Protein 2RJO (pdb70)

Solvent-accessible surface area: 13242 Å² total

Nearest PDB structures (foldseek):
  2rjo-assembly1_A  TM=1.003E+00  e=4.848E-64  Paraburkholderia phytofirmans PsJN
  5dte-assembly4_D  TM=8.925E-01  e=4.312E-20  Actinobacillus succinogenes 130Z
  8wlb-assembly1_A  TM=8.420E-01  e=1.688E-17  Enterobacter cloacae
  6hyh-assembly1_A  TM=8.473E-01  e=4.893E-17  Mycolicibacterium smegmatis MC2 155
  4yle-assembly1_A  TM=8.149E-01  e=1.119E-16  Burkholderia multivorans ATCC 17616

Radius of gyration: 19.71 Å; Cα contacts (8 Å, |Δi|>4): 690; chains: 1; bounding box: 51×43×54 Å

Foldseek 3Di:
DDFQEEEEEDADCVQLLVVLLQLLLVVQCVVVVHHYYYHHCNLPLPRRQVVLLVVLVVRLLSYEYEYARSFQVSVVSSLVSSLVSVHAYEYEQHHDPPDFCLVRPPRDPAYEAAQLLQVLLVQLLLQCVCVLAAEEEEEFADPRTRSRVNSVNNNVVNCVVRVRYHYPYYYYQNLALVSVQVCLVVCVQPPRHQEYEYSAQNLVSVLVNCVVVVCQLVREYEHQLRLVSLVSQLVNRYFWYKHPSSSQSSNLRRLSVCVVVVVDDSNPDDQCLRAFHFDIHIDHNVCSVVSNVCVVVPDNPNVPNCPTGPGGDDDD

Organism: Paraburkholderia phytofirmans (strain DSM 17436 / LMG 22146 / PsJN) (NCBI:txid398527)

Secondary structure (DSSP, 8-state):
--PPEEEEEES-TTSHHHHHHHHHHHHHHHHHT--EEEEE-TT-HHHHHHHHHHHHHHTTT-EEEEE--SSHHHHHHHHHHHHHHT-EEEEES---TT--GGGGTTTEEEEEE--HHHHHHHHHHHHHH----EEEEEEE--TT-HHHHHHHHHHHHHHHT-TTEEEEEEEE-TT-HHHHTT------SGGGEEEEEESS---HHHHHHHHHTT-BTTB-EE----HHHHHHHHTTS--BEEE--HHHHHHHHH--HHHHTT-S-GGGS-GGGTEEEEP-EEE-TTTHHHHHHHTTS----TT-TTTTEEEE----

Sequence (316 aa):
LGQTTLACSFRSLTNPYYTAFNKGAQSFAKSVGLPYVPLTTEGSSEKGIADIRALLQKTGGNLVLNVDPNDSADARVIVEACSKAGAYVTTIWNKPKDLHPWDYNPNYVAHLSYDGVAYGEETATQLFKSGGKGGVVALGGIFSNVPAIERKAGLDAALKKFPGIQLLDFQVADWNSQKAFPIQAWTRFNSKIKGVWAANDDALGAIEALRAEGLAGQIPVTGDGTQPGLVAIKSGELVASVDWDPFWLGGIGLSGLQAKEKKIDLATLPKDRRESFCTATFVTKTNVQDVIARAASPKAEWNNLYARVAGPVVYR

B-factor: mean 25.13, std 6.41, range [7.54, 58.59]

Structure (mmCIF, N/CA/C/O backbone):
data_2RJO
#
_entry.id   2RJO
#
_cell.length_a   51.197
_cell.length_b   51.504
_cell.length_c   138.757
_cell.angle_alpha   90.00
_cell.angle_beta   90.00
_cell.angle_gamma   90.00
#
_symmetry.space_group_name_H-M   'P 21 21 21'
#
loop_
_entity.id
_entity.type
_entity.pdbx_description
1 polymer 'Twin-arginine translocation pathway signal protein'
2 non-polymer beta-D-galactopyranose
3 non-polymer 'SULFATE ION'
4 water water
#
loop_
_atom_site.group_PDB
_atom_site.id
_atom_site.type_symbol
_atom_site.label_atom_id
_atom_site.label_alt_id
_atom_site.label_comp_id
_atom_site.label_asym_id
_atom_site.label_entity_id
_atom_site.label_seq_id
_atom_site.pdbx_PDB_ins_code
_atom_site.Cartn_x
_atom_site.Cartn_y
_atom_site.Cartn_z
_atom_site.occupancy
_atom_site.B_iso_or_equiv
_atom_site.auth_seq_id
_atom_site.auth_comp_id
_atom_site.auth_asym_id
_atom_site.auth_atom_id
_atom_site.pdbx_PDB_model_num
ATOM 1 N N . LEU A 1 3 ? -6.365 -7.178 -4.649 1.00 29.12 38 LEU A N 1
ATOM 2 C CA . LEU A 1 3 ? -5.029 -6.590 -4.792 1.00 31.02 38 LEU A CA 1
ATOM 3 C C . LEU A 1 3 ? -5.094 -5.071 -4.964 1.00 30.23 38 LEU A C 1
ATOM 4 O O . LEU A 1 3 ? -5.448 -4.561 -6.032 1.00 30.49 38 LEU A O 1
ATOM 9 N N . GLY A 1 4 ? -4.809 -4.346 -3.890 1.00 29.68 39 GLY A N 1
ATOM 10 C CA . GLY A 1 4 ? -4.862 -2.893 -3.917 1.00 29.14 39 GLY A CA 1
ATOM 11 C C . GLY A 1 4 ? -3.474 -2.266 -3.977 1.00 27.85 39 GLY A C 1
ATOM 12 O O . GLY A 1 4 ? -2.535 -2.853 -4.530 1.00 28.07 39 GLY A O 1
ATOM 13 N N . GLN A 1 5 ? -3.344 -1.074 -3.404 1.00 25.32 40 GLN A N 1
ATOM 14 C CA . GLN A 1 5 ? -2.067 -0.372 -3.409 1.00 22.97 40 GLN A CA 1
ATOM 15 C C . GLN A 1 5 ? -1.103 -0.983 -2.416 1.00 21.66 40 GLN A C 1
ATOM 16 O O . GLN A 1 5 ? -1.508 -1.582 -1.423 1.00 18.88 40 GLN A O 1
ATOM 22 N N . THR A 1 6 ? 0.183 -0.816 -2.691 1.00 21.40 41 THR A N 1
ATOM 23 C CA . THR A 1 6 ? 1.210 -1.315 -1.802 1.00 20.79 41 THR A CA 1
ATOM 24 C C . THR A 1 6 ? 1.186 -0.413 -0.576 1.00 21.42 41 THR A C 1
ATOM 25 O O . THR A 1 6 ? 0.985 0.791 -0.699 1.00 21.40 41 THR A O 1
ATOM 29 N N . THR A 1 7 ? 1.361 -0.991 0.606 1.00 21.72 42 THR A N 1
ATOM 30 C CA . THR A 1 7 ? 1.372 -0.189 1.821 1.00 20.89 42 THR A CA 1
ATOM 31 C C . THR A 1 7 ? 2.812 0.064 2.242 1.00 20.56 42 THR A C 1
ATOM 32 O O . THR A 1 7 ? 3.664 -0.812 2.131 1.00 21.49 42 THR A O 1
ATOM 36 N N . LEU A 1 8 ? 3.095 1.278 2.687 1.00 19.09 43 LEU A N 1
ATOM 37 C CA . LEU A 1 8 ? 4.431 1.593 3.152 1.00 19.78 43 LEU A CA 1
ATOM 38 C C . LEU A 1 8 ? 4.327 1.711 4.671 1.00 21.22 43 LEU A C 1
ATOM 39 O O . LEU A 1 8 ? 3.432 2.391 5.180 1.00 21.87 43 LEU A O 1
ATOM 44 N N . ALA A 1 9 ? 5.220 1.038 5.395 1.00 21.71 44 ALA A N 1
ATOM 45 C CA . ALA A 1 9 ? 5.197 1.095 6.852 1.00 18.87 44 ALA A CA 1
ATOM 46 C C . ALA A 1 9 ? 6.583 1.352 7.421 1.00 19.21 44 ALA A C 1
ATOM 47 O O . ALA A 1 9 ? 7.592 0.955 6.837 1.00 15.35 44 ALA A O 1
ATOM 49 N N . CYS A 1 10 ? 6.623 2.030 8.564 1.00 20.29 45 CYS A N 1
ATOM 50 C CA . CYS A 1 10 ? 7.882 2.343 9.224 1.00 20.28 45 CYS A CA 1
ATOM 51 C C . CYS A 1 10 ? 7.785 2.001 10.709 1.00 20.86 45 CYS A C 1
ATOM 52 O O . CYS A 1 10 ? 6.919 2.520 11.425 1.00 22.52 45 CYS A O 1
ATOM 55 N N . SER A 1 11 ? 8.665 1.113 11.165 1.00 18.13 46 SER A N 1
ATOM 56 C CA . SER A 1 11 ? 8.678 0.689 12.560 1.00 19.87 46 SER A CA 1
ATOM 57 C C . SER A 1 11 ? 9.884 1.216 13.325 1.00 18.61 46 SER A C 1
ATOM 58 O O . SER A 1 11 ? 11.026 1.086 12.881 1.00 17.76 46 SER A O 1
ATOM 61 N N . PHE A 1 12 ? 9.620 1.799 14.489 1.00 21.64 47 PHE A N 1
ATOM 62 C CA . PHE A 1 12 ? 10.678 2.339 15.332 1.00 21.73 47 PHE A CA 1
ATOM 63 C C . PHE A 1 12 ? 10.282 2.383 16.808 1.00 23.27 47 PHE A C 1
ATOM 64 O O . PHE A 1 12 ? 9.118 2.187 17.165 1.00 24.37 47 PHE A O 1
ATOM 72 N N . ARG A 1 13 ? 11.256 2.650 17.666 1.00 24.49 48 ARG A N 1
ATOM 73 C CA . ARG A 1 13 ? 11.016 2.649 19.102 1.00 25.00 48 ARG A CA 1
ATOM 74 C C . ARG A 1 13 ? 10.059 3.700 19.670 1.00 25.90 48 ARG A C 1
ATOM 75 O O . ARG A 1 13 ? 9.053 3.332 20.273 1.00 25.57 48 ARG A O 1
ATOM 83 N N . SER A 1 14 ? 10.339 4.990 19.487 1.00 27.72 49 SER A N 1
ATOM 84 C CA . SER A 1 14 ? 9.454 6.006 20.062 1.00 30.03 49 SER A CA 1
ATOM 85 C C . SER A 1 14 ? 9.387 7.373 19.406 1.00 30.24 49 SER A C 1
ATOM 86 O O . SER A 1 14 ? 10.354 7.835 18.794 1.00 32.08 49 SER A O 1
ATOM 89 N N . LEU A 1 15 ? 8.234 8.028 19.560 1.00 31.06 50 LEU A N 1
ATOM 90 C CA . LEU A 1 15 ? 8.025 9.373 19.013 1.00 31.43 50 LEU A CA 1
ATOM 91 C C . LEU A 1 15 ? 8.536 10.438 19.979 1.00 31.26 50 LEU A C 1
ATOM 92 O O . LEU A 1 15 ? 8.506 11.631 19.669 1.00 32.64 50 LEU A O 1
ATOM 97 N N . THR A 1 16 ? 9.009 10.018 21.147 1.00 31.24 51 THR A N 1
ATOM 98 C CA . THR A 1 16 ? 9.486 10.981 22.137 1.00 30.20 51 THR A CA 1
ATOM 99 C C . THR A 1 16 ? 10.913 11.457 21.871 1.00 28.89 51 THR A C 1
ATOM 100 O O . THR A 1 16 ? 11.311 12.511 22.355 1.00 28.96 51 THR A O 1
ATOM 104 N N . ASN A 1 17 ? 11.668 10.679 21.093 1.00 27.75 52 ASN A N 1
ATOM 105 C CA . ASN A 1 17 ? 13.049 11.006 20.721 1.00 25.34 52 ASN A CA 1
ATOM 106 C C . ASN A 1 17 ? 12.995 11.747 19.393 1.00 24.34 52 ASN A C 1
ATOM 107 O O . ASN A 1 17 ? 12.571 11.179 18.386 1.00 24.91 52 ASN A O 1
ATOM 112 N N . PRO A 1 18 ? 13.435 13.014 19.361 1.00 24.02 53 PRO A N 1
ATOM 113 C CA . PRO A 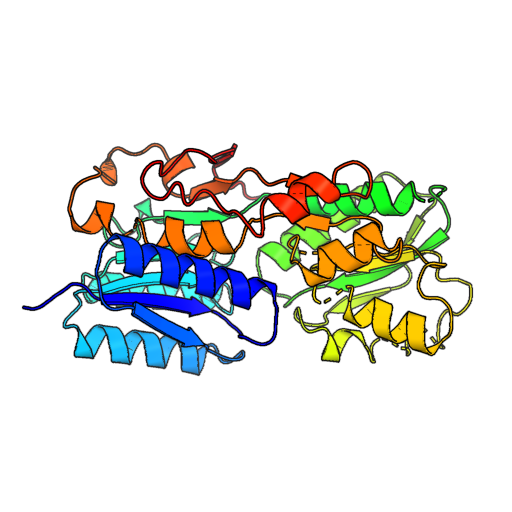1 18 ? 13.401 13.775 18.105 1.00 23.17 53 PRO A CA 1
ATOM 114 C C . PRO A 1 18 ? 14.058 13.056 16.924 1.00 22.89 53 PRO A C 1
ATOM 115 O O . PRO A 1 18 ? 13.742 13.320 15.759 1.00 22.44 53 PRO A O 1
ATOM 119 N N . TYR A 1 19 ? 14.969 12.140 17.223 1.00 22.49 54 TYR A N 1
ATOM 120 C CA . TYR A 1 19 ? 15.621 11.376 16.168 1.00 21.58 54 TYR A CA 1
ATOM 121 C C . TYR A 1 19 ? 14.538 10.674 15.343 1.00 18.87 54 TYR A C 1
ATOM 122 O O . TYR A 1 19 ? 14.528 10.754 14.119 1.00 20.35 54 TYR A O 1
ATOM 131 N N . TYR A 1 20 ? 13.632 9.992 16.034 1.00 17.46 55 TYR A N 1
ATOM 132 C CA . TYR A 1 20 ? 12.547 9.258 15.400 1.00 17.65 55 TYR A CA 1
ATOM 133 C C . TYR A 1 20 ? 11.431 10.150 14.882 1.00 18.12 55 TYR A C 1
ATOM 134 O O . TYR A 1 20 ? 10.666 9.740 14.005 1.00 18.36 55 TYR A O 1
ATOM 143 N N . THR A 1 21 ? 11.316 11.357 15.430 1.00 17.06 56 THR A N 1
ATOM 144 C CA . THR A 1 21 ? 10.290 12.268 14.959 1.00 18.26 56 THR A CA 1
ATOM 145 C C . THR A 1 21 ? 10.612 12.576 13.500 1.00 18.76 56 THR A C 1
ATOM 146 O O . THR A 1 21 ? 9.723 12.602 12.653 1.00 19.22 56 THR A O 1
ATOM 150 N N . ALA A 1 22 ? 11.895 12.795 13.221 1.00 16.70 57 ALA A N 1
ATOM 151 C CA . ALA A 1 22 ? 12.359 13.092 11.877 1.00 16.12 57 ALA A CA 1
ATOM 152 C C . ALA A 1 22 ? 12.353 11.827 11.011 1.00 17.43 57 ALA A C 1
ATOM 153 O O . ALA A 1 22 ? 11.990 11.863 9.833 1.00 14.87 57 ALA A O 1
ATOM 155 N N . PHE A 1 23 ? 12.766 10.712 11.604 1.00 17.97 58 PHE A N 1
ATOM 156 C CA . PHE A 1 23 ? 12.792 9.442 10.890 1.00 17.11 58 PHE A CA 1
ATOM 157 C C . PHE A 1 23 ? 11.411 9.172 10.301 1.00 17.92 58 PHE A C 1
ATOM 158 O O . PHE A 1 23 ? 11.275 8.793 9.144 1.00 16.77 58 PHE A O 1
ATOM 166 N N . ASN A 1 24 ? 10.394 9.372 11.128 1.00 17.91 59 ASN A N 1
ATOM 167 C CA . ASN A 1 24 ? 9.011 9.170 10.749 1.00 19.83 59 ASN A CA 1
ATOM 168 C C . ASN A 1 24 ? 8.570 10.181 9.682 1.00 20.59 59 ASN A C 1
ATOM 169 O O . ASN A 1 24 ? 7.822 9.843 8.763 1.00 19.99 59 ASN A O 1
ATOM 174 N N . LYS A 1 25 ? 9.039 11.417 9.826 1.00 20.62 60 LYS A N 1
ATOM 175 C CA . LYS A 1 25 ? 8.735 12.511 8.907 1.00 20.73 60 LYS A CA 1
ATOM 176 C C . LYS A 1 25 ? 9.225 12.165 7.514 1.00 21.69 60 LYS A C 1
ATOM 177 O O . LYS A 1 25 ? 8.529 12.387 6.528 1.00 21.70 60 LYS A O 1
ATOM 183 N N . GLY A 1 26 ? 10.448 11.646 7.442 1.00 22.27 61 GLY A N 1
ATOM 184 C CA . GLY A 1 26 ? 11.031 11.267 6.165 1.00 20.41 61 GLY A CA 1
ATOM 185 C C . GLY A 1 26 ? 10.261 10.166 5.462 1.00 20.32 61 GLY A C 1
ATOM 186 O O . GLY A 1 26 ? 10.053 10.241 4.251 1.00 20.99 61 GLY A O 1
ATOM 187 N N . ALA A 1 27 ? 9.844 9.142 6.205 1.00 19.04 62 ALA A N 1
ATOM 188 C CA . ALA A 1 27 ? 9.085 8.033 5.627 1.00 19.90 62 ALA A CA 1
ATOM 189 C C . ALA A 1 27 ? 7.767 8.575 5.088 1.00 20.94 62 ALA A C 1
ATOM 190 O O . ALA A 1 27 ? 7.349 8.277 3.968 1.00 19.99 62 ALA A O 1
ATOM 192 N N . GLN A 1 28 ? 7.124 9.372 5.929 1.00 21.32 63 GLN A N 1
ATOM 193 C CA . GLN A 1 28 ? 5.857 10.025 5.644 1.00 21.76 63 GLN A CA 1
ATOM 194 C C . GLN A 1 28 ? 6.008 10.815 4.345 1.00 21.81 63 GLN A C 1
ATOM 195 O O . GLN A 1 28 ? 5.162 10.747 3.458 1.00 20.91 63 GLN A O 1
ATOM 201 N N . SER A 1 29 ? 7.108 11.557 4.239 1.00 21.50 64 SER A N 1
ATOM 202 C CA . SER A 1 29 ? 7.378 12.362 3.053 1.00 21.33 64 SER A CA 1
ATOM 203 C C . SER A 1 29 ? 7.623 11.523 1.805 1.00 21.57 64 SER A C 1
ATOM 204 O O . SER A 1 29 ? 7.273 11.939 0.701 1.00 22.41 64 SER A O 1
ATOM 207 N N . PHE A 1 30 ? 8.222 10.347 1.959 1.00 21.73 65 PHE A N 1
ATOM 208 C CA . PHE A 1 30 ? 8.456 9.515 0.794 1.00 19.12 65 PHE A CA 1
ATOM 209 C C . PHE A 1 30 ? 7.160 8.883 0.305 1.00 18.64 65 PHE A C 1
ATOM 210 O O . PHE A 1 30 ? 6.913 8.811 -0.893 1.00 17.75 65 PHE A O 1
ATOM 218 N N . ALA A 1 31 ? 6.345 8.399 1.236 1.00 17.17 66 ALA A N 1
ATOM 219 C CA . ALA A 1 31 ? 5.080 7.786 0.863 1.00 20.06 66 ALA A CA 1
ATOM 220 C C . ALA A 1 31 ? 4.297 8.830 0.073 1.00 20.83 66 ALA A C 1
ATOM 221 O O . ALA A 1 31 ? 3.687 8.529 -0.950 1.00 21.16 66 ALA A O 1
ATOM 223 N N . LYS A 1 32 ? 4.343 10.061 0.567 1.00 23.30 67 LYS A N 1
ATOM 224 C CA . LYS A 1 32 ? 3.670 11.196 -0.043 1.00 24.65 67 LYS A CA 1
ATOM 225 C C . LYS A 1 32 ? 4.035 11.346 -1.507 1.00 24.51 67 LYS A C 1
ATOM 226 O O . LYS A 1 32 ? 3.162 11.477 -2.368 1.00 24.51 67 LYS A O 1
ATOM 232 N N . SER A 1 33 ? 5.336 11.328 -1.771 1.00 24.17 68 SER A N 1
ATOM 233 C CA . SER A 1 33 ? 5.859 11.498 -3.110 1.00 22.95 68 SER A CA 1
ATOM 234 C C . SER A 1 33 ? 5.390 10.431 -4.088 1.00 23.71 68 SER A C 1
ATOM 235 O O . SER A 1 33 ? 5.111 10.739 -5.247 1.00 23.88 68 SER A O 1
ATOM 238 N N . VAL A 1 34 ? 5.282 9.186 -3.629 1.00 21.24 69 VAL A N 1
ATOM 239 C CA . VAL A 1 34 ? 4.840 8.112 -4.509 1.00 21.29 69 VAL A CA 1
ATOM 240 C C . VAL A 1 34 ? 3.335 7.858 -4.435 1.00 20.91 69 VAL A C 1
ATOM 241 O O . VAL A 1 34 ? 2.816 6.976 -5.110 1.00 21.77 69 VAL A O 1
ATOM 245 N N . GLY A 1 35 ? 2.642 8.629 -3.606 1.00 20.64 70 GLY A N 1
ATOM 246 C CA . GLY A 1 35 ? 1.206 8.474 -3.470 1.00 21.23 70 GLY A CA 1
ATOM 247 C C . GLY A 1 35 ? 0.738 7.133 -2.935 1.00 22.14 70 GLY A C 1
ATOM 248 O O . GLY A 1 35 ? -0.279 6.610 -3.393 1.00 22.58 70 GLY A O 1
ATOM 249 N N . LEU A 1 36 ? 1.470 6.565 -1.981 1.00 21.06 71 LEU A N 1
ATOM 250 C CA . LEU A 1 36 ? 1.080 5.283 -1.391 1.00 21.91 71 LEU A CA 1
ATOM 251 C C . LEU A 1 36 ? 0.709 5.458 0.081 1.00 21.32 71 LEU A C 1
ATOM 252 O O . LEU A 1 36 ? 1.259 6.309 0.777 1.00 22.84 71 LEU A O 1
ATOM 257 N N . PRO A 1 37 ? -0.251 4.664 0.569 1.00 20.23 72 PRO A N 1
ATOM 258 C CA . PRO A 1 37 ? -0.654 4.777 1.971 1.00 20.45 72 PRO A CA 1
ATOM 259 C C . PRO A 1 37 ? 0.531 4.513 2.895 1.00 20.91 72 PRO A C 1
ATOM 260 O O . PRO A 1 37 ? 1.372 3.651 2.621 1.00 19.95 72 PRO A O 1
ATOM 264 N N . TYR A 1 38 ? 0.584 5.267 3.986 1.00 19.32 73 TYR A N 1
ATOM 265 C CA . TYR A 1 38 ? 1.660 5.164 4.955 1.00 19.06 73 TYR A CA 1
ATOM 266 C C . TYR A 1 38 ? 1.162 4.705 6.321 1.00 20.50 73 TYR A C 1
ATOM 267 O O . TYR A 1 38 ? 0.098 5.127 6.761 1.00 20.72 73 TYR A O 1
ATOM 276 N N . VAL A 1 39 ? 1.947 3.860 6.990 1.00 20.23 74 VAL A N 1
ATOM 277 C CA . VAL A 1 39 ? 1.585 3.336 8.304 1.00 19.42 74 VAL A CA 1
ATOM 278 C C . VAL A 1 39 ? 2.756 3.376 9.273 1.00 18.84 74 VAL A C 1
ATOM 279 O O . VAL A 1 39 ? 3.715 2.621 9.134 1.00 17.34 74 VAL A O 1
ATOM 283 N N . PRO A 1 40 ? 2.701 4.276 10.263 1.00 18.72 75 PRO A N 1
ATOM 284 C CA . PRO A 1 40 ? 3.815 4.328 11.207 1.00 19.43 75 PRO A CA 1
ATOM 285 C C . PRO A 1 40 ? 3.569 3.340 12.336 1.00 20.46 75 PRO A C 1
ATOM 286 O O . PRO A 1 40 ? 2.438 3.170 12.768 1.00 22.53 75 PRO A O 1
ATOM 290 N N . LEU A 1 41 ? 4.617 2.667 12.793 1.00 20.50 76 LEU A N 1
ATOM 291 C CA . LEU A 1 41 ? 4.472 1.715 13.884 1.00 22.53 76 LEU A CA 1
ATOM 292 C C . LEU A 1 41 ? 5.478 2.053 14.980 1.00 24.05 76 LEU A C 1
ATOM 293 O O . LEU A 1 41 ? 6.667 2.211 14.706 1.00 23.31 76 LEU A O 1
ATOM 298 N N . THR A 1 42 ? 4.991 2.195 16.213 1.00 24.53 77 THR A N 1
ATOM 299 C CA . THR A 1 42 ? 5.853 2.520 17.347 1.00 25.36 77 THR A CA 1
ATOM 300 C C . THR A 1 42 ? 5.767 1.398 18.382 1.00 25.38 77 THR A C 1
ATOM 301 O O . THR A 1 42 ? 4.678 1.050 18.833 1.00 27.30 77 THR A O 1
ATOM 305 N N . THR A 1 43 ? 6.918 0.842 18.752 1.00 25.94 78 THR A N 1
ATOM 306 C CA . THR A 1 43 ? 6.996 -0.263 19.714 1.00 25.87 78 THR A CA 1
ATOM 307 C C . THR A 1 43 ? 7.000 0.201 21.165 1.00 27.93 78 THR A C 1
ATOM 308 O O . THR A 1 43 ? 6.482 -0.485 22.049 1.00 26.99 78 THR A O 1
ATOM 312 N N . GLU A 1 44 ? 7.599 1.366 21.393 1.00 29.45 79 GLU A N 1
ATOM 313 C CA . GLU A 1 44 ? 7.728 1.966 22.719 1.00 31.19 79 GLU A CA 1
ATOM 314 C C . GLU A 1 44 ? 8.612 1.114 23.629 1.00 30.36 79 GLU A C 1
ATOM 315 O O . GLU A 1 44 ? 8.488 1.135 24.850 1.00 30.95 79 GLU A O 1
ATOM 321 N N . GLY A 1 45 ? 9.524 0.369 23.011 1.00 29.63 80 GLY A N 1
ATOM 322 C CA . GLY A 1 45 ? 10.458 -0.446 23.769 1.00 27.99 80 GLY A CA 1
ATOM 323 C C . GLY A 1 45 ? 10.113 -1.912 23.894 1.00 27.44 80 GLY A C 1
ATOM 324 O O . GLY A 1 45 ? 10.914 -2.705 24.400 1.00 26.91 80 GLY A O 1
ATOM 325 N N . SER A 1 46 ? 8.919 -2.273 23.436 1.00 27.52 81 SER A N 1
ATOM 326 C CA . SER A 1 46 ? 8.457 -3.651 23.500 1.00 27.16 81 SER A CA 1
ATOM 327 C C . SER A 1 46 ? 8.734 -4.401 22.208 1.00 27.42 81 SER A C 1
ATOM 328 O O . SER A 1 46 ? 8.045 -4.193 21.219 1.00 28.53 81 SER A O 1
ATOM 331 N N . SER A 1 47 ? 9.746 -5.264 22.210 1.00 28.12 82 SER A N 1
ATOM 332 C CA . SER A 1 47 ? 10.068 -6.045 21.017 1.00 28.17 82 SER A CA 1
ATOM 333 C C . SER A 1 47 ? 8.865 -6.912 20.661 1.00 28.49 82 SER A C 1
ATOM 334 O O . SER A 1 47 ? 8.605 -7.201 19.494 1.00 26.08 82 SER A O 1
ATOM 337 N N . GLU A 1 48 ? 8.136 -7.323 21.693 1.00 29.20 83 GLU A N 1
ATOM 338 C CA . GLU A 1 48 ? 6.951 -8.163 21.542 1.00 28.77 83 GLU A CA 1
ATOM 339 C C . GLU A 1 48 ? 5.853 -7.421 20.774 1.00 28.36 83 GLU A C 1
ATOM 340 O O . GLU A 1 48 ? 5.198 -7.986 19.896 1.00 29.06 83 GLU A O 1
ATOM 346 N N . LYS A 1 49 ? 5.657 -6.149 21.098 1.00 26.98 84 LYS A N 1
ATOM 347 C CA . LYS A 1 49 ? 4.650 -5.346 20.406 1.00 26.26 84 LYS A CA 1
ATOM 348 C C . LYS A 1 49 ? 5.059 -5.081 18.953 1.00 26.16 84 LYS A C 1
ATOM 349 O O . LYS A 1 49 ? 4.237 -5.177 18.042 1.00 25.58 84 LYS A O 1
ATOM 355 N N . GLY A 1 50 ? 6.331 -4.746 18.750 1.00 24.95 85 GLY A N 1
ATOM 356 C CA . GLY A 1 50 ? 6.822 -4.467 17.412 1.00 24.92 85 GLY A CA 1
ATOM 357 C C . GLY A 1 50 ? 6.616 -5.596 16.424 1.00 24.82 85 GLY A C 1
ATOM 358 O O . GLY A 1 50 ? 6.166 -5.376 15.300 1.00 23.97 85 GLY A O 1
ATOM 359 N N . ILE A 1 51 ? 6.935 -6.817 16.829 1.00 25.67 86 ILE A N 1
ATOM 360 C CA . ILE A 1 51 ? 6.766 -7.934 15.918 1.00 26.50 86 ILE A CA 1
ATOM 361 C C . ILE A 1 51 ? 5.289 -8.275 15.753 1.00 26.63 86 ILE A C 1
ATOM 362 O O . ILE A 1 51 ? 4.847 -8.687 14.675 1.00 26.85 86 ILE A O 1
ATOM 367 N N . ALA A 1 52 ? 4.514 -8.080 16.814 1.00 25.66 87 ALA A N 1
ATOM 368 C CA . ALA A 1 52 ? 3.083 -8.366 16.756 1.00 25.65 87 ALA A CA 1
ATOM 369 C C . ALA A 1 52 ? 2.418 -7.464 15.726 1.00 25.88 87 ALA A C 1
ATOM 370 O O . ALA A 1 52 ? 1.638 -7.931 14.892 1.00 27.04 87 ALA A O 1
ATOM 372 N N . ASP A 1 53 ? 2.734 -6.171 15.783 1.00 25.10 88 ASP A N 1
ATOM 373 C CA . ASP A 1 53 ? 2.179 -5.190 14.856 1.00 25.02 88 ASP A CA 1
ATOM 374 C C . ASP A 1 53 ? 2.578 -5.461 13.410 1.00 23.97 88 ASP A C 1
ATOM 375 O O . ASP A 1 53 ? 1.758 -5.337 12.491 1.00 24.89 88 ASP A O 1
ATOM 380 N N . ILE A 1 54 ? 3.844 -5.813 13.211 1.00 23.01 89 ILE A N 1
ATOM 381 C CA . ILE A 1 54 ? 4.348 -6.098 11.880 1.00 21.54 89 ILE A CA 1
ATOM 382 C C . ILE A 1 54 ? 3.589 -7.289 11.315 1.00 22.04 89 ILE A C 1
ATOM 383 O O . ILE A 1 54 ? 3.239 -7.298 10.136 1.00 21.46 89 ILE A O 1
ATOM 388 N N . ARG A 1 55 ? 3.328 -8.286 12.160 1.00 21.95 90 ARG A N 1
ATOM 389 C CA . ARG A 1 55 ? 2.590 -9.471 11.728 1.00 21.42 90 ARG A CA 1
ATOM 390 C C . ARG A 1 55 ? 1.157 -9.089 11.383 1.00 20.38 90 ARG A C 1
ATOM 391 O O . ARG A 1 55 ? 0.619 -9.508 10.364 1.00 20.22 90 ARG A O 1
ATOM 399 N N . ALA A 1 56 ? 0.534 -8.289 12.231 1.00 20.31 91 ALA A N 1
ATOM 400 C CA . ALA A 1 56 ? -0.835 -7.875 11.972 1.00 21.73 91 ALA A CA 1
ATOM 401 C C . ALA A 1 56 ? -0.944 -7.156 10.625 1.00 23.14 91 ALA A C 1
ATOM 402 O O . ALA A 1 56 ? -1.914 -7.356 9.884 1.00 23.96 91 ALA A O 1
ATOM 404 N N . LEU A 1 57 ? 0.056 -6.335 10.306 1.00 23.35 92 LEU A N 1
ATOM 405 C CA . LEU A 1 57 ? 0.056 -5.579 9.056 1.00 24.24 92 LEU A CA 1
ATOM 406 C C . LEU A 1 57 ? 0.347 -6.495 7.862 1.00 24.51 92 LEU A C 1
ATOM 407 O O . LEU A 1 57 ? -0.250 -6.349 6.795 1.00 22.72 92 LEU A O 1
ATOM 412 N N . LEU A 1 58 ? 1.264 -7.439 8.040 1.00 24.49 93 LEU A N 1
ATOM 413 C CA . LEU A 1 58 ? 1.595 -8.352 6.958 1.00 25.14 93 LEU A CA 1
ATOM 414 C C . LEU A 1 58 ? 0.345 -9.128 6.568 1.00 26.50 93 LEU A C 1
ATOM 415 O O . LEU A 1 58 ? 0.161 -9.463 5.407 1.00 26.60 93 LEU A O 1
ATOM 420 N N . GLN A 1 59 ? -0.520 -9.386 7.548 1.00 27.46 94 GLN A N 1
ATOM 421 C CA . GLN A 1 59 ? -1.769 -10.112 7.324 1.00 29.13 94 GLN A CA 1
ATOM 422 C C . GLN A 1 59 ? -2.840 -9.304 6.597 1.00 29.12 94 GLN A C 1
ATOM 423 O O . GLN A 1 59 ? -3.473 -9.808 5.663 1.00 29.45 94 GLN A O 1
ATOM 429 N N . LYS A 1 60 ? -3.063 -8.067 7.034 1.00 28.85 95 LYS A N 1
ATOM 430 C CA . LYS A 1 60 ? -4.070 -7.214 6.412 1.00 30.04 95 LYS A CA 1
ATOM 431 C C . LYS A 1 60 ? -3.699 -6.727 5.020 1.00 28.64 95 LYS A C 1
ATOM 432 O O . LYS A 1 60 ? -4.544 -6.206 4.307 1.00 30.22 95 LYS A O 1
ATOM 438 N N . THR A 1 61 ? -2.441 -6.884 4.627 1.00 27.46 96 THR A N 1
ATOM 439 C CA . THR A 1 61 ? -2.019 -6.446 3.302 1.00 24.24 96 THR A CA 1
ATOM 440 C C . THR A 1 61 ? -1.727 -7.644 2.413 1.00 24.45 96 THR A C 1
ATOM 441 O O . THR A 1 61 ? -1.329 -7.485 1.264 1.00 23.52 96 THR A O 1
ATOM 445 N N . GLY A 1 62 ? -1.942 -8.843 2.944 1.00 24.00 97 GLY A N 1
ATOM 446 C CA . GLY A 1 62 ? -1.667 -10.034 2.166 1.00 24.53 97 GLY A CA 1
ATOM 447 C C . GLY A 1 62 ? -0.235 -9.999 1.669 1.00 24.57 97 GLY A C 1
ATOM 448 O O . GLY A 1 62 ? 0.063 -10.487 0.578 1.00 25.24 97 GLY A O 1
ATOM 449 N N . GLY A 1 63 ? 0.650 -9.408 2.466 1.00 23.70 98 GLY A N 1
ATOM 450 C CA . GLY A 1 63 ? 2.047 -9.324 2.086 1.00 22.27 98 GLY A CA 1
ATOM 451 C C . GLY A 1 63 ? 2.413 -8.135 1.213 1.00 22.01 98 GLY A C 1
ATOM 452 O O . GLY A 1 63 ? 3.594 -7.830 1.055 1.00 23.44 98 GLY A O 1
ATOM 453 N N . ASN A 1 64 ? 1.421 -7.459 0.644 1.00 20.72 99 ASN A N 1
ATOM 454 C CA . ASN A 1 64 ? 1.683 -6.308 -0.218 1.00 21.06 99 ASN A CA 1
ATOM 455 C C . ASN A 1 64 ? 2.138 -5.127 0.640 1.00 19.64 99 ASN A C 1
ATOM 456 O O . ASN A 1 64 ? 1.422 -4.140 0.804 1.00 16.24 99 ASN A O 1
ATOM 461 N N . LEU A 1 65 ? 3.349 -5.243 1.177 1.00 19.34 100 LEU A N 1
ATOM 462 C CA . LEU A 1 65 ? 3.892 -4.224 2.065 1.00 18.42 100 LEU A CA 1
ATOM 463 C C . LEU A 1 65 ? 5.399 -3.997 1.919 1.00 19.35 100 LEU A C 1
ATOM 464 O O . LEU A 1 65 ? 6.153 -4.916 1.599 1.00 20.09 100 LEU A O 1
ATOM 469 N N . VAL A 1 66 ? 5.817 -2.758 2.152 1.00 18.07 101 VAL A N 1
ATOM 470 C CA . VAL A 1 66 ? 7.221 -2.378 2.105 1.00 18.00 101 VAL A CA 1
ATOM 471 C C . VAL A 1 66 ? 7.537 -1.766 3.467 1.00 17.41 101 VAL A C 1
ATOM 472 O O . VAL A 1 66 ? 7.042 -0.694 3.809 1.00 17.13 101 VAL A O 1
ATOM 476 N N . LEU A 1 67 ? 8.366 -2.461 4.233 1.00 16.75 102 LEU A N 1
ATOM 477 C CA . LEU A 1 67 ? 8.728 -2.030 5.573 1.00 15.94 102 LEU A CA 1
ATOM 478 C C . LEU A 1 67 ? 10.153 -1.505 5.752 1.00 17.38 102 LEU A C 1
ATOM 479 O O . LEU A 1 67 ? 11.112 -2.112 5.276 1.00 15.64 102 LEU A O 1
ATOM 484 N N . ASN A 1 68 ? 10.278 -0.370 6.437 1.00 17.14 103 ASN A N 1
ATOM 485 C CA . ASN A 1 68 ? 11.579 0.224 6.746 1.00 18.02 103 ASN A CA 1
ATOM 486 C C . ASN A 1 68 ? 11.613 0.236 8.265 1.00 18.24 103 ASN A C 1
ATOM 487 O O . ASN A 1 68 ? 10.976 1.082 8.893 1.00 19.84 103 ASN A O 1
ATOM 492 N N . VAL A 1 69 ? 12.353 -0.699 8.854 1.00 17.47 104 VAL A N 1
ATOM 493 C CA . VAL A 1 69 ? 12.392 -0.826 10.307 1.00 17.17 104 VAL A CA 1
ATOM 494 C C . VAL A 1 69 ? 13.736 -0.708 11.022 1.00 17.49 104 VAL A C 1
ATOM 495 O O . VAL A 1 69 ? 14.770 -1.177 10.542 1.00 18.03 104 VAL A O 1
ATOM 499 N N . ASP A 1 70 ? 13.683 -0.078 12.190 1.00 17.68 105 ASP A N 1
ATOM 500 C CA . ASP A 1 70 ? 14.824 0.118 13.080 1.00 18.31 105 ASP A CA 1
ATOM 501 C C . ASP A 1 70 ? 14.489 -0.857 14.223 1.00 19.04 105 ASP A C 1
ATOM 502 O O . ASP A 1 70 ? 13.759 -0.504 15.145 1.00 19.12 105 ASP A O 1
ATOM 507 N N . PRO A 1 71 ? 14.993 -2.106 14.156 1.00 19.61 106 PRO A N 1
ATOM 508 C CA . PRO A 1 71 ? 14.728 -3.111 15.193 1.00 21.97 106 PRO A CA 1
ATOM 509 C C . PRO A 1 71 ? 15.049 -2.649 16.610 1.00 22.98 106 PRO A C 1
ATOM 510 O O . PRO A 1 71 ? 16.138 -2.141 16.870 1.00 23.44 106 PRO A O 1
ATOM 514 N N . ASN A 1 72 ? 14.085 -2.834 17.509 1.00 24.46 107 ASN A N 1
ATOM 515 C CA . ASN A 1 72 ? 14.222 -2.463 18.920 1.00 27.51 107 ASN A CA 1
ATOM 516 C C . ASN A 1 72 ? 15.502 -3.080 19.493 1.00 27.47 107 ASN A C 1
ATOM 517 O O . ASN A 1 72 ? 16.236 -2.434 20.237 1.00 27.80 107 ASN A O 1
ATOM 522 N N . ASP A 1 73 ? 15.762 -4.330 19.128 1.00 28.61 108 ASP A N 1
ATOM 523 C CA . ASP A 1 73 ? 16.959 -5.043 19.569 1.00 30.25 108 ASP A CA 1
ATOM 524 C C . ASP A 1 73 ? 17.464 -5.812 18.353 1.00 28.87 108 ASP A C 1
ATOM 525 O O . ASP A 1 73 ? 16.711 -6.064 17.413 1.00 29.48 108 ASP A O 1
ATOM 530 N N . SER A 1 74 ? 18.734 -6.182 18.366 1.00 28.22 109 SER A N 1
ATOM 531 C CA . SER A 1 74 ? 19.309 -6.908 17.241 1.00 29.36 109 SER A CA 1
ATOM 532 C C . SER A 1 74 ? 18.672 -8.275 16.987 1.00 28.87 109 SER A C 1
ATOM 533 O O . SER A 1 74 ? 18.694 -8.770 15.863 1.00 29.50 109 SER A O 1
ATOM 536 N N . ALA A 1 75 ? 18.100 -8.879 18.022 1.00 29.46 110 ALA A N 1
ATOM 537 C CA . ALA A 1 75 ? 17.461 -10.186 17.884 1.00 29.09 110 ALA A CA 1
ATOM 538 C C . ALA A 1 75 ? 16.180 -10.085 17.065 1.00 30.59 110 ALA A C 1
ATOM 539 O O . ALA A 1 75 ? 15.905 -10.955 16.233 1.00 31.99 110 ALA A O 1
ATOM 541 N N . ASP A 1 76 ? 15.404 -9.025 17.303 1.00 28.89 111 ASP A N 1
ATOM 542 C CA . ASP A 1 76 ? 14.137 -8.801 16.609 1.00 27.49 111 ASP A CA 1
ATOM 543 C C . ASP A 1 76 ? 14.266 -8.793 15.095 1.00 25.72 111 ASP A C 1
ATOM 544 O O . ASP A 1 76 ? 13.352 -9.201 14.391 1.00 23.66 111 ASP A O 1
ATOM 549 N N . ALA A 1 77 ? 15.398 -8.307 14.603 1.00 24.50 112 ALA A N 1
ATOM 550 C CA . ALA A 1 77 ? 15.645 -8.223 13.165 1.00 23.24 112 ALA A CA 1
ATOM 551 C C . ALA A 1 77 ? 15.416 -9.520 12.399 1.00 23.08 112 ALA A C 1
ATOM 552 O O . ALA A 1 77 ? 14.777 -9.510 11.347 1.00 22.92 112 ALA A O 1
ATOM 554 N N . ARG A 1 78 ? 15.937 -10.631 12.909 1.00 21.55 113 ARG A N 1
ATOM 555 C CA . ARG A 1 78 ? 15.781 -11.895 12.208 1.00 22.50 113 ARG A CA 1
ATOM 556 C C . ARG A 1 78 ? 14.328 -12.321 12.101 1.00 21.38 113 ARG A C 1
ATOM 557 O O . ARG A 1 78 ? 13.863 -12.680 11.022 1.00 21.20 113 ARG A O 1
ATOM 565 N N . VAL A 1 79 ? 13.597 -12.276 13.206 1.00 20.39 114 VAL A N 1
ATOM 566 C CA . VAL A 1 79 ? 12.207 -12.699 13.147 1.00 21.05 114 VAL A CA 1
ATOM 567 C C . VAL A 1 79 ? 11.388 -11.794 12.233 1.00 20.22 114 VAL A C 1
ATOM 568 O O . VAL A 1 79 ? 10.505 -12.273 11.519 1.00 20.57 114 VAL A O 1
ATOM 572 N N . ILE A 1 80 ? 11.686 -10.497 12.236 1.00 17.96 115 ILE A N 1
ATOM 573 C CA . ILE A 1 80 ? 10.976 -9.565 11.371 1.00 18.68 115 ILE A CA 1
ATOM 574 C C . ILE A 1 80 ? 11.263 -9.915 9.920 1.00 18.12 115 ILE A C 1
ATOM 575 O O . ILE A 1 80 ? 10.359 -9.973 9.099 1.00 17.21 115 ILE A O 1
ATOM 580 N N . VAL A 1 81 ? 12.534 -10.142 9.615 1.00 19.03 116 VAL A N 1
ATOM 581 C CA . VAL A 1 81 ? 12.940 -10.486 8.260 1.00 21.20 116 VAL A CA 1
ATOM 582 C C . VAL A 1 81 ? 12.326 -11.810 7.812 1.00 22.54 116 VAL A C 1
ATOM 583 O O . VAL A 1 81 ? 11.959 -11.965 6.654 1.00 23.67 116 VAL A O 1
ATOM 587 N N . GLU A 1 82 ? 12.220 -12.761 8.738 1.00 23.87 117 GLU A N 1
ATOM 588 C CA . GLU A 1 82 ? 11.644 -14.061 8.432 1.00 23.87 117 GLU A CA 1
ATOM 589 C C . GLU A 1 82 ? 10.173 -13.882 8.103 1.00 23.33 117 GLU A C 1
ATOM 590 O O . GLU A 1 82 ? 9.678 -14.460 7.145 1.00 22.26 117 GLU A O 1
ATOM 596 N N . ALA A 1 83 ? 9.482 -13.076 8.908 1.00 23.17 118 ALA A N 1
ATOM 597 C CA . ALA A 1 83 ? 8.061 -12.818 8.708 1.00 22.81 118 ALA A CA 1
ATOM 598 C C . ALA A 1 83 ? 7.784 -12.152 7.357 1.00 23.10 118 ALA A C 1
ATOM 599 O O . ALA A 1 83 ? 6.827 -12.497 6.667 1.00 23.60 118 ALA A O 1
ATOM 601 N N . CYS A 1 84 ? 8.620 -11.195 6.975 1.00 23.43 119 CYS A N 1
ATOM 602 C CA . CYS A 1 84 ? 8.437 -10.511 5.698 1.00 23.52 119 CYS A CA 1
ATOM 603 C C . CYS A 1 84 ? 8.696 -11.458 4.538 1.00 22.53 119 CYS A C 1
ATOM 604 O O . CYS A 1 84 ? 7.950 -11.481 3.560 1.00 23.07 119 CYS A O 1
ATOM 607 N N . SER A 1 85 ? 9.765 -12.234 4.660 1.00 23.29 120 SER A N 1
ATOM 608 C CA . SER A 1 85 ? 10.160 -13.186 3.631 1.00 24.08 120 SER A CA 1
ATOM 609 C C . SER A 1 85 ? 9.059 -14.191 3.294 1.00 24.58 120 SER A C 1
ATOM 610 O O . SER A 1 85 ? 8.830 -14.493 2.127 1.00 23.51 120 SER A O 1
ATOM 613 N N . LYS A 1 86 ? 8.384 -14.715 4.314 1.00 24.99 121 LYS A N 1
ATOM 614 C CA . LYS A 1 86 ? 7.315 -15.679 4.095 1.00 25.09 121 LYS A CA 1
ATOM 615 C C . LYS A 1 86 ? 6.053 -15.004 3.574 1.00 25.76 121 LYS A C 1
ATOM 616 O O . LYS A 1 86 ? 5.253 -15.628 2.879 1.00 26.53 121 LYS A O 1
ATOM 622 N N . ALA A 1 87 ? 5.868 -13.738 3.926 1.00 23.02 122 ALA A N 1
ATOM 623 C CA . ALA A 1 87 ? 4.705 -12.994 3.474 1.00 22.14 122 ALA A CA 1
ATOM 624 C C . ALA A 1 87 ? 4.931 -12.461 2.059 1.00 22.90 122 ALA A C 1
ATOM 625 O O . ALA A 1 87 ? 3.987 -12.060 1.386 1.00 23.89 122 ALA A O 1
ATOM 627 N N . GLY A 1 88 ? 6.183 -12.462 1.613 1.00 23.09 123 GLY A N 1
ATOM 628 C CA . GLY A 1 88 ? 6.485 -11.958 0.288 1.00 23.00 123 GLY A CA 1
ATOM 629 C C . GLY A 1 88 ? 6.652 -10.447 0.283 1.00 24.44 123 GLY A C 1
ATOM 630 O O . GLY A 1 88 ? 6.736 -9.820 -0.779 1.00 24.30 123 GLY A O 1
ATOM 631 N N . ALA A 1 89 ? 6.679 -9.849 1.469 1.00 23.29 124 ALA A N 1
ATOM 632 C CA . ALA A 1 89 ? 6.857 -8.406 1.582 1.00 23.07 124 ALA A CA 1
ATOM 633 C C . ALA A 1 89 ? 8.348 -8.078 1.446 1.00 22.16 124 ALA A C 1
ATOM 634 O O . ALA A 1 89 ? 9.184 -8.981 1.405 1.00 21.48 124 ALA A O 1
ATOM 636 N N . TYR A 1 90 ? 8.672 -6.788 1.378 1.00 21.32 125 TYR A N 1
ATOM 637 C CA . TYR A 1 90 ? 10.056 -6.338 1.249 1.00 20.84 125 TYR A CA 1
ATOM 638 C C . TYR A 1 90 ? 10.427 -5.499 2.465 1.00 21.00 125 TYR A C 1
ATOM 639 O O . TYR A 1 90 ? 9.653 -4.635 2.888 1.00 21.11 125 TYR A O 1
ATOM 648 N N . VAL A 1 91 ? 11.611 -5.735 3.021 1.00 20.35 126 VAL A N 1
ATOM 649 C CA . VAL A 1 91 ? 12.015 -5.008 4.217 1.00 20.13 126 VAL A CA 1
ATOM 650 C C . VAL A 1 91 ? 13.447 -4.498 4.214 1.00 20.55 126 VAL A C 1
ATOM 651 O O . VAL A 1 91 ? 14.351 -5.138 3.679 1.00 20.86 126 VAL A O 1
ATOM 655 N N . THR A 1 92 ? 13.634 -3.340 4.834 1.00 19.81 127 THR A N 1
ATOM 656 C CA . THR A 1 92 ? 14.940 -2.713 4.959 1.00 21.16 127 THR A CA 1
ATOM 657 C C . THR A 1 92 ? 15.191 -2.536 6.453 1.00 20.64 127 THR A C 1
ATOM 658 O O . THR A 1 92 ? 14.298 -2.129 7.191 1.00 21.84 127 THR A O 1
ATOM 662 N N . THR A 1 93 ? 16.403 -2.857 6.889 1.00 22.02 128 THR A N 1
ATOM 663 C CA . THR A 1 93 ? 16.768 -2.738 8.298 1.00 21.17 128 THR A CA 1
ATOM 664 C C . THR A 1 93 ? 17.674 -1.540 8.550 1.00 19.78 128 THR A C 1
ATOM 665 O O . THR A 1 93 ? 18.474 -1.168 7.700 1.00 18.47 128 THR A O 1
ATOM 669 N N . ILE A 1 94 ? 17.537 -0.946 9.730 1.00 19.42 129 ILE A N 1
ATOM 670 C CA . ILE A 1 94 ? 18.343 0.204 10.110 1.00 19.24 129 ILE A CA 1
ATOM 671 C C . ILE A 1 94 ? 18.976 -0.021 11.480 1.00 19.92 129 ILE A C 1
ATOM 672 O O . ILE A 1 94 ? 18.280 -0.355 12.431 1.00 20.19 129 ILE A O 1
ATOM 677 N N . TRP A 1 95 ? 20.291 0.156 11.574 1.00 20.78 130 TRP A N 1
ATOM 678 C CA . TRP A 1 95 ? 21.002 0.031 12.846 1.00 19.69 130 TRP A CA 1
ATOM 679 C C . TRP A 1 95 ? 21.193 -1.344 13.490 1.00 20.25 130 TRP A C 1
ATOM 680 O O . TRP A 1 95 ? 22.315 -1.829 13.587 1.00 21.03 130 TRP A O 1
ATOM 691 N N . ASN A 1 96 ? 20.104 -1.960 13.945 1.00 19.32 131 ASN A N 1
ATOM 692 C CA . ASN A 1 96 ? 20.192 -3.233 14.666 1.00 19.49 131 ASN A CA 1
ATOM 693 C C . ASN A 1 96 ? 19.886 -4.535 13.924 1.00 20.34 131 ASN A C 1
ATOM 694 O O . ASN A 1 96 ? 18.859 -4.669 13.265 1.00 21.24 131 ASN A O 1
ATOM 699 N N . LYS A 1 97 ? 20.789 -5.498 14.068 1.00 20.27 132 LYS A N 1
ATOM 700 C CA . LYS A 1 97 ? 20.638 -6.814 13.469 1.00 20.49 132 LYS A CA 1
ATOM 701 C C . LYS A 1 97 ? 21.790 -7.701 13.923 1.00 22.96 132 LYS A C 1
ATOM 702 O O . LYS A 1 97 ? 22.853 -7.204 14.308 1.00 19.78 132 LYS A O 1
ATOM 708 N N . PRO A 1 98 ? 21.590 -9.030 13.888 1.00 23.21 133 PRO A N 1
ATOM 709 C CA . PRO A 1 98 ? 22.651 -9.953 14.299 1.00 24.15 133 PRO A CA 1
ATOM 710 C C . PRO A 1 98 ? 23.761 -9.894 13.255 1.00 25.04 133 PRO A C 1
ATOM 711 O O . PRO A 1 98 ? 23.508 -9.572 12.098 1.00 25.80 133 PRO A O 1
ATOM 715 N N . LYS A 1 99 ? 24.985 -10.208 13.649 1.00 26.30 134 LYS A N 1
ATOM 716 C CA . LYS A 1 99 ? 26.079 -10.178 12.698 1.00 27.43 134 LYS A CA 1
ATOM 717 C C . LYS A 1 99 ? 25.828 -11.145 11.538 1.00 27.33 134 LYS A C 1
ATOM 718 O O . LYS A 1 99 ? 26.081 -10.809 10.379 1.00 26.89 134 LYS A O 1
ATOM 724 N N . ASP A 1 100 ? 25.311 -12.335 11.846 1.00 27.75 135 ASP A N 1
ATOM 725 C CA . ASP A 1 100 ? 25.060 -13.360 10.822 1.00 27.10 135 ASP A CA 1
ATOM 726 C C . ASP A 1 100 ? 23.906 -13.097 9.868 1.00 25.49 135 ASP A C 1
ATOM 727 O O . ASP A 1 100 ? 23.840 -13.705 8.802 1.00 25.77 135 ASP A O 1
ATOM 732 N N . LEU A 1 101 ? 22.991 -12.215 10.246 1.00 23.18 136 LEU A N 1
ATOM 733 C CA . LEU A 1 101 ? 21.852 -11.916 9.388 1.00 22.76 136 LEU A CA 1
ATOM 734 C C . LEU A 1 101 ? 22.250 -11.005 8.228 1.00 23.80 136 LEU A C 1
ATOM 735 O O . LEU A 1 101 ? 22.535 -9.821 8.437 1.00 23.65 136 LEU A O 1
ATOM 740 N N . HIS A 1 102 ? 22.259 -11.556 7.012 1.00 22.58 137 HIS A N 1
ATOM 741 C CA . HIS A 1 102 ? 22.623 -10.788 5.818 1.00 22.48 137 HIS A CA 1
ATOM 742 C C . HIS A 1 102 ? 21.486 -10.766 4.800 1.00 21.96 137 HIS A C 1
ATOM 743 O O . HIS A 1 102 ? 20.822 -11.785 4.561 1.00 19.90 137 HIS A O 1
ATOM 750 N N . PRO A 1 103 ? 21.242 -9.598 4.183 1.00 22.53 138 PRO A N 1
ATOM 751 C CA . PRO A 1 103 ? 20.167 -9.514 3.190 1.00 22.68 138 PRO A CA 1
ATOM 752 C C . PRO A 1 103 ? 20.326 -10.484 2.015 1.00 23.20 138 PRO A C 1
ATOM 753 O O . PRO A 1 103 ? 19.335 -11.014 1.510 1.00 22.79 138 PRO A O 1
ATOM 757 N N . TRP A 1 104 ? 21.563 -10.720 1.587 1.00 22.41 139 TRP A N 1
ATOM 758 C CA . TRP A 1 104 ? 21.802 -11.628 0.464 1.00 22.82 139 TRP A CA 1
ATOM 759 C C . TRP A 1 104 ? 21.425 -13.080 0.758 1.00 23.64 139 TRP A C 1
ATOM 760 O O . TRP A 1 104 ? 21.377 -13.911 -0.153 1.00 25.52 139 TRP A O 1
ATOM 771 N N . ASP A 1 105 ? 21.155 -13.387 2.024 1.00 25.19 140 ASP A N 1
ATOM 772 C CA . ASP A 1 105 ? 20.724 -14.734 2.391 1.00 24.72 140 ASP A CA 1
ATOM 773 C C . ASP A 1 105 ? 19.189 -14.792 2.313 1.00 24.80 140 ASP A C 1
ATOM 774 O O . ASP A 1 105 ? 18.589 -15.856 2.489 1.00 24.57 140 ASP A O 1
ATOM 779 N N . TYR A 1 106 ? 18.559 -13.647 2.059 1.00 23.81 141 TYR A N 1
ATOM 780 C CA . TYR A 1 106 ? 17.103 -13.606 1.935 1.00 24.31 141 TYR A CA 1
ATOM 781 C C . TYR A 1 106 ? 16.668 -12.854 0.675 1.00 25.22 141 TYR A C 1
ATOM 782 O O . TYR A 1 106 ? 15.789 -11.991 0.749 1.00 25.51 141 TYR A O 1
ATOM 791 N N . ASN A 1 107 ? 17.277 -13.163 -0.473 1.00 25.59 142 ASN A N 1
ATOM 792 C CA . ASN A 1 107 ? 16.900 -12.495 -1.728 1.00 26.08 142 ASN A CA 1
ATOM 793 C C . ASN A 1 107 ? 15.480 -12.893 -2.148 1.00 27.56 142 ASN A C 1
ATOM 794 O O . ASN A 1 107 ? 15.112 -14.068 -2.080 1.00 28.92 142 ASN A O 1
ATOM 799 N N . PRO A 1 108 ? 14.661 -11.923 -2.598 1.00 27.51 143 PRO A N 1
ATOM 800 C CA . PRO A 1 108 ? 14.921 -10.485 -2.741 1.00 26.83 143 PRO A CA 1
ATOM 801 C C . PRO A 1 108 ? 14.180 -9.677 -1.659 1.00 26.23 143 PRO A C 1
ATOM 802 O O . PRO A 1 108 ? 14.275 -8.443 -1.610 1.00 25.25 143 PRO A O 1
ATOM 806 N N . ASN A 1 109 ? 13.450 -10.387 -0.798 1.00 23.63 144 ASN A N 1
ATOM 807 C CA . ASN A 1 109 ? 12.649 -9.771 0.257 1.00 24.16 144 ASN A CA 1
ATOM 808 C C . ASN A 1 109 ? 13.410 -8.884 1.249 1.00 23.68 144 ASN A C 1
ATOM 809 O O . ASN A 1 109 ? 12.925 -7.827 1.631 1.00 25.21 144 ASN A O 1
ATOM 814 N N . TYR A 1 110 ? 14.593 -9.309 1.667 1.00 21.54 145 TYR A N 1
ATOM 815 C CA . TYR A 1 110 ? 15.399 -8.517 2.586 1.00 20.77 145 TYR A CA 1
ATOM 816 C C . TYR A 1 110 ? 16.248 -7.617 1.695 1.00 20.51 145 TYR A C 1
ATOM 817 O O . TYR A 1 110 ? 17.364 -7.971 1.336 1.00 20.01 145 TYR A O 1
ATOM 826 N N . VAL A 1 111 ? 15.700 -6.458 1.346 1.00 19.73 146 VAL A N 1
ATOM 827 C CA . VAL A 1 111 ? 16.361 -5.506 0.462 1.00 19.67 146 VAL A CA 1
ATOM 828 C C . VAL A 1 111 ? 17.709 -4.977 0.926 1.00 20.20 146 VAL A C 1
ATOM 829 O O . VAL A 1 111 ? 18.691 -5.022 0.180 1.00 19.41 146 VAL A O 1
ATOM 833 N N . ALA A 1 112 ? 17.772 -4.457 2.145 1.00 20.83 147 ALA A N 1
ATOM 834 C CA . ALA A 1 112 ? 19.041 -3.934 2.614 1.00 19.51 147 ALA A CA 1
ATOM 835 C C . ALA A 1 112 ? 19.084 -3.566 4.088 1.00 19.38 147 ALA A C 1
ATOM 836 O O . ALA A 1 112 ? 18.058 -3.419 4.743 1.00 20.19 147 ALA A O 1
ATOM 838 N N . HIS A 1 113 ? 20.305 -3.444 4.592 1.00 18.89 148 HIS A N 1
ATOM 839 C CA . HIS A 1 113 ? 20.565 -3.046 5.964 1.00 19.35 148 HIS A CA 1
ATOM 840 C C . HIS A 1 113 ? 21.386 -1.767 5.840 1.00 20.06 148 HIS A C 1
ATOM 841 O O . HIS A 1 113 ? 22.361 -1.717 5.083 1.00 19.12 148 HIS A O 1
ATOM 848 N N . LEU A 1 114 ? 20.977 -0.725 6.551 1.00 19.04 149 LEU A N 1
ATOM 849 C CA . LEU A 1 114 ? 21.696 0.539 6.503 1.00 18.93 149 LEU A CA 1
ATOM 850 C C . LEU A 1 114 ? 22.262 0.847 7.877 1.00 18.10 149 LEU A C 1
ATOM 851 O O . LEU A 1 114 ? 21.639 0.560 8.894 1.00 17.34 149 LEU A O 1
ATOM 856 N N . SER A 1 115 ? 23.449 1.436 7.913 1.00 18.99 150 SER A N 1
ATOM 857 C CA . SER A 1 115 ? 24.055 1.761 9.184 1.00 19.44 150 SER A CA 1
ATOM 858 C C . SER A 1 115 ? 25.193 2.742 8.988 1.00 20.45 150 SER A C 1
ATOM 859 O O . SER A 1 115 ? 25.470 3.174 7.873 1.00 19.97 150 SER A O 1
ATOM 862 N N . TYR A 1 116 ? 25.831 3.108 10.088 1.00 20.49 151 TYR A N 1
ATOM 863 C CA . TYR A 1 116 ? 26.957 4.020 10.049 1.00 21.20 151 TYR A CA 1
ATOM 864 C C . TYR A 1 116 ? 28.012 3.410 10.943 1.00 22.81 151 TYR A C 1
ATOM 865 O O . TYR A 1 116 ? 27.697 2.587 11.811 1.00 22.05 151 TYR A O 1
ATOM 874 N N . ASP A 1 117 ? 29.256 3.816 10.725 1.00 23.51 152 ASP A N 1
ATOM 875 C CA . ASP A 1 117 ? 30.397 3.335 11.491 1.00 25.26 152 ASP A CA 1
ATOM 876 C C . ASP A 1 117 ? 30.410 3.967 12.886 1.00 25.23 152 ASP A C 1
ATOM 877 O O . ASP A 1 117 ? 31.033 5.014 13.094 1.00 25.50 152 ASP A O 1
ATOM 882 N N . GLY A 1 118 ? 29.748 3.318 13.841 1.00 24.63 153 GLY A N 1
ATOM 883 C CA . GLY A 1 118 ? 29.687 3.848 15.193 1.00 22.85 153 GLY A CA 1
ATOM 884 C C . GLY A 1 118 ? 31.017 3.925 15.925 1.00 24.12 153 GLY A C 1
ATOM 885 O O . GLY A 1 118 ? 31.185 4.748 16.834 1.00 23.26 153 GLY A O 1
ATOM 886 N N . VAL A 1 119 ? 31.965 3.069 15.544 1.00 23.98 154 VAL A N 1
ATOM 887 C CA . VAL A 1 119 ? 33.270 3.068 16.189 1.00 24.61 154 VAL A CA 1
ATOM 888 C C . VAL A 1 119 ? 34.033 4.319 15.785 1.00 24.68 154 VAL A C 1
ATOM 889 O O . VAL A 1 119 ? 34.681 4.961 16.616 1.00 25.65 154 VAL A O 1
ATOM 893 N N . ALA A 1 120 ? 33.950 4.669 14.505 1.00 23.38 155 ALA A N 1
ATOM 894 C CA . ALA A 1 120 ? 34.645 5.841 13.997 1.00 22.48 155 ALA A CA 1
ATOM 895 C C . ALA A 1 120 ? 34.051 7.132 14.561 1.00 22.70 155 ALA A C 1
ATOM 896 O O . ALA A 1 120 ? 34.759 7.943 15.155 1.00 21.92 155 ALA A O 1
ATOM 898 N N . TYR A 1 121 ? 32.750 7.315 14.376 1.00 21.45 156 TYR A N 1
ATOM 899 C CA . TYR A 1 121 ? 32.082 8.510 14.860 1.00 22.35 156 TYR A CA 1
ATOM 900 C C . TYR A 1 121 ? 32.099 8.642 16.377 1.00 22.04 156 TYR A C 1
ATOM 901 O O . TYR A 1 121 ? 32.183 9.748 16.894 1.00 22.90 156 TYR A O 1
ATOM 910 N N . GLY A 1 122 ? 32.018 7.523 17.086 1.00 22.93 157 GLY A N 1
ATOM 911 C CA . GLY A 1 122 ? 32.050 7.571 18.537 1.00 23.91 157 GLY A CA 1
ATOM 912 C C . GLY A 1 122 ? 33.404 8.088 18.980 1.00 25.79 157 GLY A C 1
ATOM 913 O O . GLY A 1 122 ? 33.519 8.872 19.929 1.00 24.27 157 GLY A O 1
ATOM 914 N N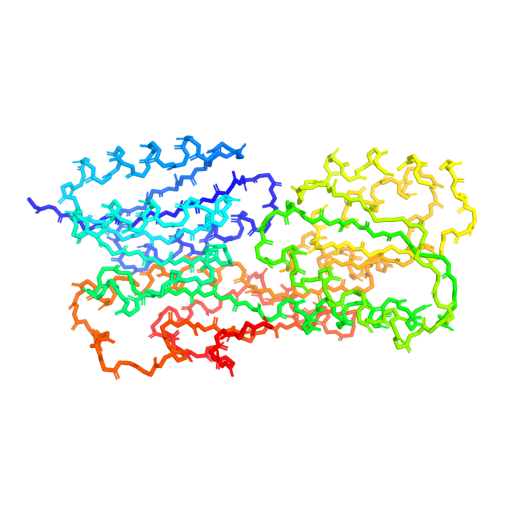 . GLU A 1 123 ? 34.440 7.640 18.279 1.00 26.33 158 GLU A N 1
ATOM 915 C CA . GLU A 1 123 ? 35.792 8.065 18.574 1.00 28.36 158 GLU A CA 1
ATOM 916 C C . GLU A 1 123 ? 35.936 9.521 18.162 1.00 27.66 158 GLU A C 1
ATOM 917 O O . GLU A 1 123 ? 36.717 10.264 18.745 1.00 29.08 158 GLU A O 1
ATOM 923 N N . GLU A 1 124 ? 35.166 9.931 17.161 1.00 27.98 159 GLU A N 1
ATOM 924 C CA . GLU A 1 124 ? 35.222 11.307 16.681 1.00 28.77 159 GLU A CA 1
ATOM 925 C C . GLU A 1 124 ? 34.686 12.303 17.702 1.00 28.20 159 GLU A C 1
ATOM 926 O O . GLU A 1 124 ? 35.344 13.304 18.000 1.00 27.15 159 GLU A O 1
ATOM 932 N N . THR A 1 125 ? 33.492 12.032 18.231 1.00 27.64 160 THR A N 1
ATOM 933 C CA . THR A 1 125 ? 32.878 12.922 19.214 1.00 26.29 160 THR A CA 1
ATOM 934 C C . THR A 1 125 ? 33.667 12.899 20.523 1.00 26.20 160 THR A C 1
ATOM 935 O O . THR A 1 125 ? 33.790 13.919 21.207 1.00 26.28 160 THR A O 1
ATOM 939 N N . ALA A 1 126 ? 34.210 11.735 20.861 1.00 25.96 161 ALA A N 1
ATOM 940 C CA . ALA A 1 126 ? 34.995 11.578 22.073 1.00 26.32 161 ALA A CA 1
ATOM 941 C C . ALA A 1 126 ? 36.307 12.342 21.951 1.00 26.46 161 ALA A C 1
ATOM 942 O O . ALA A 1 126 ? 36.789 12.928 22.925 1.00 25.85 161 ALA A O 1
ATOM 944 N N . THR A 1 127 ? 36.899 12.321 20.761 1.00 26.06 162 THR A N 1
ATOM 945 C CA . THR A 1 127 ? 38.158 13.023 20.553 1.00 26.15 162 THR A CA 1
ATOM 946 C C . THR A 1 127 ? 37.946 14.526 20.669 1.00 26.38 162 THR A C 1
ATOM 947 O O . THR A 1 127 ? 38.762 15.230 21.257 1.00 26.48 162 THR A O 1
ATOM 951 N N . GLN A 1 128 ? 36.845 15.013 20.108 1.00 26.84 163 GLN A N 1
ATOM 952 C CA . GLN A 1 128 ? 36.533 16.435 20.168 1.00 26.81 163 GLN A CA 1
ATOM 953 C C . GLN A 1 128 ? 36.286 16.846 21.611 1.00 26.52 163 GLN A C 1
ATOM 954 O O . GLN A 1 128 ? 36.700 17.926 22.030 1.00 26.50 163 GLN A O 1
ATOM 960 N N . LEU A 1 129 ? 35.595 15.984 22.356 1.00 24.51 164 LEU A N 1
ATOM 961 C CA . LEU A 1 129 ? 35.292 16.245 23.753 1.00 25.31 164 LEU A CA 1
ATOM 962 C C . LEU A 1 129 ? 36.573 16.345 24.585 1.00 25.71 164 LEU A C 1
ATOM 963 O O . LEU A 1 129 ? 36.734 17.259 25.396 1.00 25.34 164 LEU A O 1
ATOM 968 N N . PHE A 1 130 ? 37.497 15.413 24.374 1.00 26.86 165 PHE A N 1
ATOM 969 C CA . PHE A 1 130 ? 38.738 15.428 25.129 1.00 27.16 165 PHE A CA 1
ATOM 970 C C . PHE A 1 130 ? 39.603 16.624 24.769 1.00 28.64 165 PHE A C 1
ATOM 971 O O . PHE A 1 130 ? 40.356 17.118 25.604 1.00 28.80 165 PHE A O 1
ATOM 979 N N . LYS A 1 131 ? 39.514 17.091 23.528 1.00 30.00 166 LYS A N 1
ATOM 980 C CA . LYS A 1 131 ? 40.304 18.250 23.141 1.00 31.86 166 LYS A CA 1
ATOM 981 C C . LYS A 1 131 ? 39.780 19.418 23.967 1.00 32.12 166 LYS A C 1
ATOM 982 O O . LYS A 1 131 ? 40.552 20.171 24.566 1.00 33.75 166 LYS A O 1
ATOM 988 N N . SER A 1 132 ? 38.460 19.554 24.006 1.00 31.43 167 SER A N 1
ATOM 989 C CA . SER A 1 132 ? 37.832 20.634 24.752 1.00 31.90 167 SER A CA 1
ATOM 990 C C . SER A 1 132 ? 38.259 20.647 26.205 1.00 32.18 167 SER A C 1
ATOM 991 O O . SER A 1 132 ? 38.310 21.706 26.829 1.00 34.35 167 SER A O 1
ATOM 1002 N N . GLY A 1 134 ? 41.170 19.877 27.252 1.00 30.28 169 GLY A N 1
ATOM 1003 C CA . GLY A 1 134 ? 42.605 20.077 27.358 1.00 30.43 169 GLY A CA 1
ATOM 1004 C C . GLY A 1 134 ? 43.281 18.716 27.421 1.00 30.92 169 GLY A C 1
ATOM 1005 O O . GLY A 1 134 ? 44.444 18.601 27.806 1.00 30.61 169 GLY A O 1
ATOM 1006 N N . GLY A 1 135 ? 42.530 17.678 27.061 1.00 31.00 170 GLY A N 1
ATOM 1007 C CA . GLY A 1 135 ? 43.058 16.325 27.056 1.00 30.89 170 GLY A CA 1
ATOM 1008 C C . GLY A 1 135 ? 43.272 15.690 28.414 1.00 31.51 170 GLY A C 1
ATOM 1009 O O . GLY A 1 135 ? 43.816 14.591 28.513 1.00 32.58 170 GLY A O 1
ATOM 1010 N N . LYS A 1 136 ? 42.827 16.365 29.465 1.00 32.31 171 LYS A N 1
ATOM 1011 C CA . LYS A 1 136 ? 43.001 15.870 30.826 1.00 32.89 171 LYS A CA 1
ATOM 1012 C C . LYS A 1 136 ? 41.717 16.136 31.606 1.00 32.35 171 LYS A C 1
ATOM 1013 O O . LYS A 1 136 ? 41.054 17.155 31.386 1.00 32.31 171 LYS A O 1
ATOM 1019 N N . GLY A 1 137 ? 41.358 15.232 32.506 1.00 30.17 172 GLY A N 1
ATOM 1020 C CA . GLY A 1 137 ? 40.150 15.454 33.273 1.00 30.99 172 GLY A CA 1
ATOM 1021 C C . GLY A 1 137 ? 39.256 14.241 33.388 1.00 29.17 172 GLY A C 1
ATOM 1022 O O . GLY A 1 137 ? 39.431 13.249 32.674 1.00 30.36 172 GLY A O 1
ATOM 1023 N N . GLY A 1 138 ? 38.279 14.332 34.285 1.00 29.61 173 GLY A N 1
ATOM 1024 C CA . GLY A 1 138 ? 37.366 13.228 34.503 1.00 28.05 173 GLY A CA 1
ATOM 1025 C C . GLY A 1 138 ? 36.182 13.268 33.568 1.00 27.18 173 GLY A C 1
ATOM 1026 O O . GLY A 1 138 ? 35.593 14.324 33.336 1.00 26.58 173 GLY A O 1
ATOM 1027 N N . VAL A 1 139 ? 35.819 12.104 33.045 1.00 26.52 174 VAL A N 1
ATOM 1028 C CA . VAL A 1 139 ? 34.703 12.009 32.113 1.00 25.39 174 VAL A CA 1
ATOM 1029 C C . VAL A 1 139 ? 33.700 10.927 32.461 1.00 24.38 174 VAL A C 1
ATOM 1030 O O . VAL A 1 139 ? 34.077 9.822 32.829 1.00 25.61 174 VAL A O 1
ATOM 1034 N N . VAL A 1 140 ? 32.416 11.256 32.359 1.00 22.74 175 VAL A N 1
ATOM 1035 C CA . VAL A 1 140 ? 31.362 10.280 32.601 1.00 21.36 175 VAL A CA 1
ATOM 1036 C C . VAL A 1 140 ? 30.739 10.014 31.228 1.00 21.24 175 VAL A C 1
ATOM 1037 O O . VAL A 1 140 ? 30.703 10.916 30.388 1.00 21.50 175 VAL A O 1
ATOM 1041 N N . ALA A 1 141 ? 30.259 8.794 30.990 1.00 19.79 176 ALA A N 1
ATOM 1042 C CA . ALA A 1 141 ? 29.669 8.459 29.696 1.00 18.86 176 ALA A CA 1
ATOM 1043 C C . ALA A 1 141 ? 28.338 7.712 29.793 1.00 18.59 176 ALA A C 1
ATOM 1044 O O . ALA A 1 141 ? 28.174 6.803 30.612 1.00 21.10 176 ALA A O 1
ATOM 1046 N N . LEU A 1 142 ? 27.397 8.107 28.938 1.00 16.94 177 LEU A N 1
ATOM 1047 C CA . LEU A 1 142 ? 26.063 7.526 28.890 1.00 17.31 177 LEU A CA 1
ATOM 1048 C C . LEU A 1 142 ? 25.899 6.690 27.629 1.00 16.94 177 LEU A C 1
ATOM 1049 O O . LEU A 1 142 ? 26.100 7.184 26.526 1.00 19.48 177 LEU A O 1
ATOM 1054 N N . GLY A 1 143 ? 25.520 5.426 27.795 1.00 17.84 178 GLY A N 1
ATOM 1055 C CA . GLY A 1 143 ? 25.361 4.546 26.647 1.00 17.26 178 GLY A CA 1
ATOM 1056 C C . GLY A 1 143 ? 23.936 4.160 26.300 1.00 17.81 178 GLY A C 1
ATOM 1057 O O . GLY A 1 143 ? 23.016 4.336 27.093 1.00 19.29 178 GLY A O 1
ATOM 1058 N N . GLY A 1 144 ? 23.751 3.627 25.099 1.00 18.28 179 GLY A N 1
ATOM 1059 C CA . GLY A 1 144 ? 22.427 3.214 24.663 1.00 20.00 179 GLY A CA 1
ATOM 1060 C C . GLY A 1 144 ? 22.130 1.780 25.056 1.00 20.16 179 GLY A C 1
ATOM 1061 O O . GLY A 1 144 ? 22.946 1.150 25.729 1.00 20.90 179 GLY A O 1
ATOM 1062 N N . ILE A 1 145 ? 20.969 1.261 24.650 1.00 21.51 180 ILE A N 1
ATOM 1063 C CA . ILE A 1 145 ? 20.595 -0.114 24.974 1.00 21.54 180 ILE A CA 1
ATOM 1064 C C . ILE A 1 145 ? 21.795 -1.039 24.767 1.00 22.04 180 ILE A C 1
ATOM 1065 O O . ILE A 1 145 ? 22.403 -1.069 23.702 1.00 22.18 180 ILE A O 1
ATOM 1070 N N . PHE A 1 146 ? 22.141 -1.767 25.818 1.00 22.67 181 PHE A N 1
ATOM 1071 C CA . PHE A 1 146 ? 23.270 -2.689 25.828 1.00 26.17 181 PHE A CA 1
ATOM 1072 C C . PHE A 1 146 ? 23.512 -3.493 24.545 1.00 25.95 181 PHE A C 1
ATOM 1073 O O . PHE A 1 146 ? 24.600 -3.442 23.965 1.00 27.25 181 PHE A O 1
ATOM 1081 N N . SER A 1 147 ? 22.503 -4.230 24.099 1.00 27.25 182 SER A N 1
ATOM 1082 C CA . SER A 1 147 ? 22.647 -5.071 22.914 1.00 26.60 182 SER A CA 1
ATOM 1083 C C . SER A 1 147 ? 22.583 -4.412 21.530 1.00 26.48 182 SER A C 1
ATOM 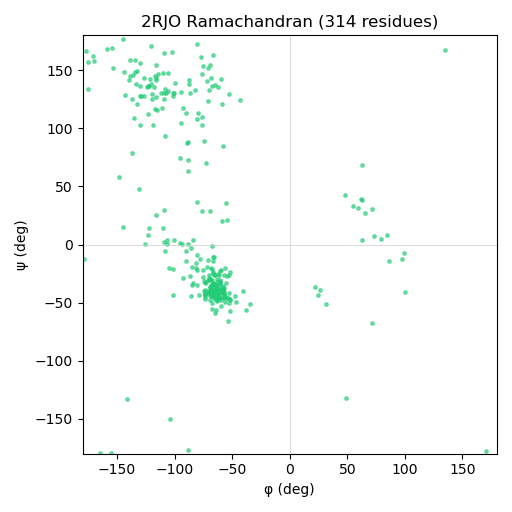1084 O O . SER A 1 147 ? 22.909 -5.063 20.533 1.00 27.15 182 SER A O 1
ATOM 1087 N N . ASN A 1 148 ? 22.157 -3.151 21.450 1.00 23.32 183 ASN A N 1
ATOM 1088 C CA . ASN A 1 148 ? 22.067 -2.442 20.160 1.00 22.28 183 ASN A CA 1
ATOM 1089 C C . ASN A 1 148 ? 23.433 -2.288 19.486 1.00 21.38 183 ASN A C 1
ATOM 1090 O O . ASN A 1 148 ? 24.418 -1.927 20.132 1.00 20.65 183 ASN A O 1
ATOM 1095 N N . VAL A 1 149 ? 23.487 -2.546 18.182 1.00 20.87 184 VAL A N 1
ATOM 1096 C CA . VAL A 1 149 ? 24.743 -2.440 17.451 1.00 20.12 184 VAL A CA 1
ATOM 1097 C C . VAL A 1 149 ? 25.375 -1.043 17.514 1.00 19.91 184 VAL A C 1
ATOM 1098 O O . VAL A 1 149 ? 26.590 -0.921 17.659 1.00 19.76 184 VAL A O 1
ATOM 1102 N N . PRO A 1 150 ? 24.569 0.032 17.399 1.00 19.88 185 PRO A N 1
ATOM 1103 C CA . PRO A 1 150 ? 25.214 1.350 17.469 1.00 20.59 185 PRO A CA 1
ATOM 1104 C C . PRO A 1 150 ? 25.708 1.681 18.877 1.00 20.78 185 PRO A C 1
ATOM 1105 O O . PRO A 1 150 ? 26.713 2.370 19.045 1.00 21.50 185 PRO A O 1
ATOM 1109 N N . ALA A 1 151 ? 25.019 1.168 19.889 1.00 20.80 186 ALA A N 1
ATOM 1110 C CA . ALA A 1 151 ? 25.419 1.407 21.275 1.00 19.72 186 ALA A CA 1
ATOM 1111 C C . ALA A 1 151 ? 26.779 0.762 21.535 1.00 20.66 186 ALA A C 1
ATOM 1112 O O . ALA A 1 151 ? 27.641 1.335 22.199 1.00 20.03 186 ALA A O 1
ATOM 1114 N N . ILE A 1 152 ? 26.949 -0.440 20.999 1.00 20.67 187 ILE A N 1
ATOM 1115 C CA . ILE A 1 152 ? 28.173 -1.210 21.144 1.00 21.11 187 ILE A CA 1
ATOM 1116 C C . ILE A 1 152 ? 29.325 -0.566 20.373 1.00 21.19 187 ILE A C 1
ATOM 1117 O O . ILE A 1 152 ? 30.443 -0.439 20.889 1.00 20.85 187 ILE A O 1
ATOM 1122 N N . GLU A 1 153 ? 29.050 -0.147 19.144 1.00 19.28 188 GLU A N 1
ATOM 1123 C CA . GLU A 1 153 ? 30.079 0.463 18.319 1.00 20.10 188 GLU A CA 1
ATOM 1124 C C . GLU A 1 153 ? 30.515 1.838 18.816 1.00 20.49 188 GLU A C 1
ATOM 1125 O O . GLU A 1 153 ? 31.704 2.095 18.915 1.00 20.84 188 GLU A O 1
ATOM 1131 N N . ARG A 1 154 ? 29.563 2.714 19.133 1.00 18.33 189 ARG A N 1
ATOM 1132 C CA . ARG A 1 154 ? 29.893 4.059 19.620 1.00 18.42 189 ARG A CA 1
ATOM 1133 C C . ARG A 1 154 ? 30.702 3.979 20.925 1.00 18.35 189 ARG A C 1
ATOM 1134 O O . ARG A 1 154 ? 31.655 4.733 21.134 1.00 16.34 189 ARG A O 1
ATOM 1142 N N . LYS A 1 155 ? 30.315 3.050 21.790 1.00 19.63 190 LYS A N 1
ATOM 1143 C CA 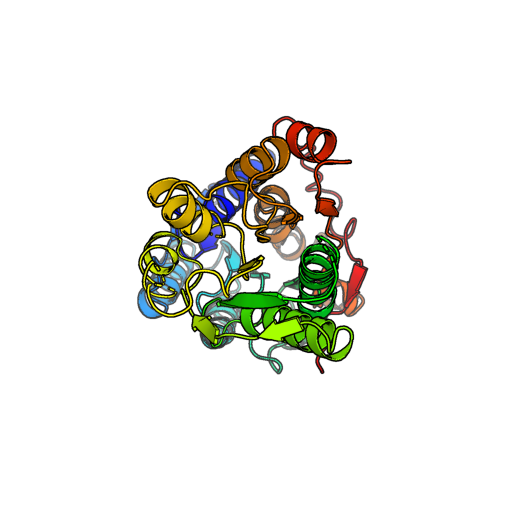. LYS A 1 155 ? 31.009 2.845 23.050 1.00 22.72 190 LYS A CA 1
ATOM 1144 C C . LYS A 1 155 ? 32.419 2.367 22.737 1.00 23.93 190 LYS A C 1
ATOM 1145 O O . LYS A 1 155 ? 33.378 2.690 23.450 1.00 24.90 190 LYS A O 1
ATOM 1151 N N . ALA A 1 156 ? 32.541 1.595 21.666 1.00 23.75 191 ALA A N 1
ATOM 1152 C CA . ALA A 1 156 ? 33.834 1.082 21.256 1.00 24.45 191 ALA A CA 1
ATOM 1153 C C . ALA A 1 156 ? 34.654 2.266 20.761 1.00 26.23 191 ALA A C 1
ATOM 1154 O O . ALA A 1 156 ? 35.869 2.329 20.967 1.00 25.87 191 ALA A O 1
ATOM 1156 N N . GLY A 1 157 ? 33.976 3.207 20.104 1.00 26.04 192 GLY A N 1
ATOM 1157 C CA . GLY A 1 157 ? 34.651 4.393 19.616 1.00 24.43 192 GLY A CA 1
ATOM 1158 C C . GLY A 1 157 ? 35.153 5.228 20.784 1.00 25.50 192 GLY A C 1
ATOM 1159 O O . GLY A 1 157 ? 36.238 5.813 20.711 1.00 24.96 192 GLY A O 1
ATOM 1160 N N . LEU A 1 158 ? 34.362 5.286 21.859 1.00 26.16 193 LEU A N 1
ATOM 1161 C CA . LEU A 1 158 ? 34.727 6.048 23.054 1.00 25.88 193 LEU A CA 1
ATOM 1162 C C . LEU A 1 158 ? 35.977 5.440 23.670 1.00 27.57 193 LEU A C 1
ATOM 1163 O O . LEU A 1 158 ? 36.986 6.122 23.850 1.00 28.30 193 LEU A O 1
ATOM 1168 N N . ASP A 1 159 ? 35.909 4.148 23.978 1.00 27.58 194 ASP A N 1
ATOM 1169 C CA . ASP A 1 159 ? 37.035 3.440 24.583 1.00 29.41 194 ASP A CA 1
ATOM 1170 C C . ASP A 1 159 ? 38.337 3.596 23.804 1.00 29.45 194 ASP A C 1
ATOM 1171 O O . ASP A 1 159 ? 39.423 3.483 24.381 1.00 31.56 194 ASP A O 1
ATOM 1176 N N . ALA A 1 160 ? 38.236 3.833 22.499 1.00 29.95 195 ALA A N 1
ATOM 1177 C CA . ALA A 1 160 ? 39.421 3.999 21.661 1.00 29.45 195 ALA A CA 1
ATOM 1178 C C . ALA A 1 160 ? 39.995 5.411 21.790 1.00 30.65 195 ALA A C 1
ATOM 1179 O O . ALA A 1 160 ? 41.215 5.615 21.728 1.00 30.91 195 ALA A O 1
ATOM 1181 N N . ALA A 1 161 ? 39.113 6.389 21.960 1.00 30.20 196 ALA A N 1
ATOM 1182 C CA . ALA A 1 161 ? 39.556 7.764 22.104 1.00 29.23 196 ALA A CA 1
ATOM 1183 C C . ALA A 1 161 ? 40.282 7.871 23.445 1.00 28.91 196 ALA A C 1
ATOM 1184 O O . ALA A 1 161 ? 41.253 8.614 23.585 1.00 29.46 196 ALA A O 1
ATOM 1186 N N . LEU A 1 162 ? 39.804 7.114 24.425 1.00 27.68 197 LEU A N 1
ATOM 1187 C CA . LEU A 1 162 ? 40.399 7.098 25.755 1.00 27.87 197 LEU A CA 1
ATOM 1188 C C . LEU A 1 162 ? 41.823 6.548 25.688 1.00 29.10 197 LEU A C 1
ATOM 1189 O O . LEU A 1 162 ? 42.739 7.100 26.301 1.00 29.28 197 LEU A O 1
ATOM 1194 N N . LYS A 1 163 ? 42.007 5.473 24.927 1.00 30.34 198 LYS A N 1
ATOM 1195 C CA . LYS A 1 163 ? 43.319 4.857 24.790 1.00 32.22 198 LYS A CA 1
ATOM 1196 C C . LYS A 1 163 ? 44.312 5.837 24.185 1.00 33.51 198 LYS A C 1
ATOM 1197 O O . LYS A 1 163 ? 45.520 5.747 24.425 1.00 34.63 198 LYS A O 1
ATOM 1203 N N . LYS A 1 164 ? 43.803 6.790 23.413 1.00 34.04 199 LYS A N 1
ATOM 1204 C CA . LYS A 1 164 ? 44.669 7.761 22.766 1.00 34.69 199 LYS A CA 1
ATOM 1205 C C . LYS A 1 164 ? 44.805 9.050 23.579 1.00 34.86 199 LYS A C 1
ATOM 1206 O O . LYS A 1 164 ? 45.483 9.994 23.167 1.00 35.92 199 LYS A O 1
ATOM 1212 N N . PHE A 1 165 ? 44.153 9.082 24.736 1.00 34.66 200 PHE A N 1
ATOM 1213 C CA . PHE A 1 165 ? 44.203 10.230 25.642 1.00 34.01 200 PHE A CA 1
ATOM 1214 C C . PHE A 1 165 ? 44.350 9.665 27.035 1.00 35.29 200 PHE A C 1
ATOM 1215 O O . PHE A 1 165 ? 43.366 9.574 27.779 1.00 36.09 200 PHE A O 1
ATOM 1223 N N . PRO A 1 166 ? 45.570 9.252 27.408 1.00 35.64 201 PRO A N 1
ATOM 1224 C CA . PRO A 1 166 ? 45.752 8.694 28.750 1.00 35.56 201 PRO A CA 1
ATOM 1225 C C . PRO A 1 166 ? 45.548 9.718 29.857 1.00 35.21 201 PRO A C 1
ATOM 1226 O O . PRO A 1 166 ? 45.452 9.363 31.035 1.00 35.17 201 PRO A O 1
ATOM 1230 N N . GLY A 1 167 ? 45.459 10.985 29.471 1.00 34.28 202 GLY A N 1
ATOM 1231 C CA . GLY A 1 167 ? 45.255 12.029 30.450 1.00 32.93 202 GLY A CA 1
ATOM 1232 C C . GLY A 1 167 ? 43.796 12.118 30.854 1.00 32.15 202 GLY A C 1
ATOM 1233 O O . GLY A 1 167 ? 43.453 12.841 31.784 1.00 32.20 202 GLY A O 1
ATOM 1234 N N . ILE A 1 168 ? 42.932 11.393 30.145 1.00 31.63 203 ILE A N 1
ATOM 1235 C CA . ILE A 1 168 ? 41.497 11.386 30.437 1.00 28.79 203 ILE A CA 1
ATOM 1236 C C . ILE A 1 168 ? 41.167 10.211 31.349 1.00 28.82 203 ILE A C 1
ATOM 1237 O O . ILE A 1 168 ? 41.585 9.086 31.089 1.00 28.77 203 ILE A O 1
ATOM 1242 N N . GLN A 1 169 ? 40.422 10.470 32.415 1.00 29.78 204 GLN A N 1
ATOM 1243 C CA . GLN A 1 169 ? 40.045 9.411 33.342 1.00 31.09 204 GLN A CA 1
ATOM 1244 C C . GLN A 1 169 ? 38.543 9.155 33.215 1.00 30.50 204 GLN A C 1
ATOM 1245 O O . GLN A 1 169 ? 37.730 10.044 33.463 1.00 30.61 204 GLN A O 1
ATOM 1251 N N . LEU A 1 170 ? 38.185 7.943 32.800 1.00 29.40 205 LEU A N 1
ATOM 1252 C CA . LEU A 1 170 ? 36.784 7.566 32.647 1.00 27.73 205 LEU A CA 1
ATOM 1253 C C . LEU A 1 170 ? 36.201 7.307 34.026 1.00 27.45 205 LEU A C 1
ATOM 1254 O O . LEU A 1 170 ? 36.429 6.248 34.623 1.00 27.19 205 LEU A O 1
ATOM 1259 N N . LEU A 1 171 ? 35.435 8.268 34.531 1.00 26.08 206 LEU A N 1
ATOM 1260 C CA . LEU A 1 171 ? 34.858 8.120 35.855 1.00 25.00 206 LEU A CA 1
ATOM 1261 C C . LEU A 1 171 ? 33.820 7.012 35.986 1.00 24.98 206 LEU A C 1
ATOM 1262 O O . LEU A 1 171 ? 33.847 6.264 36.969 1.00 23.60 206 LEU A O 1
ATOM 1267 N N . ASP A 1 172 ? 32.915 6.897 35.012 1.00 24.68 207 ASP A N 1
ATOM 1268 C CA . ASP A 1 172 ? 31.874 5.872 35.077 1.00 24.54 207 ASP A CA 1
ATOM 1269 C C . ASP A 1 172 ? 30.986 5.802 33.831 1.00 25.39 207 ASP A C 1
ATOM 1270 O O . ASP A 1 172 ? 30.516 6.820 33.336 1.00 25.96 207 ASP A O 1
ATOM 1275 N N . PHE A 1 173 ? 30.753 4.593 33.332 1.00 25.14 208 PHE A N 1
ATOM 1276 C CA . PHE A 1 173 ? 29.909 4.409 32.155 1.00 25.09 208 PHE A CA 1
ATOM 1277 C C . PHE A 1 173 ? 28.585 3.833 32.613 1.00 24.59 208 PHE A C 1
ATOM 1278 O O . PHE A 1 173 ? 28.561 2.872 33.382 1.00 23.73 208 PHE A O 1
ATOM 1286 N N . GLN A 1 174 ? 27.488 4.414 32.140 1.00 25.02 209 GLN A N 1
ATOM 1287 C CA . GLN A 1 174 ? 26.150 3.950 32.503 1.00 23.09 209 GLN A CA 1
ATOM 1288 C C . GLN A 1 174 ? 25.210 3.965 31.302 1.00 22.75 209 GLN A C 1
ATOM 1289 O O . GLN A 1 174 ? 25.252 4.870 30.471 1.00 21.15 209 GLN A O 1
ATOM 1295 N N . VAL A 1 175 ? 24.358 2.955 31.234 1.00 20.70 210 VAL A N 1
ATOM 1296 C CA . VAL A 1 175 ? 23.388 2.818 30.164 1.00 19.56 210 VAL A CA 1
ATOM 1297 C C . VAL A 1 175 ? 22.120 3.595 30.511 1.00 20.29 210 VAL A C 1
ATOM 1298 O O . VAL A 1 175 ? 21.587 3.465 31.619 1.00 20.63 210 VAL A O 1
ATOM 1302 N N . ALA A 1 176 ? 21.649 4.417 29.579 1.00 20.11 211 ALA A N 1
ATOM 1303 C CA . ALA A 1 176 ? 20.435 5.200 29.802 1.00 20.42 211 ALA A CA 1
ATOM 1304 C C . ALA A 1 176 ? 19.390 4.881 28.724 1.00 20.65 211 ALA A C 1
ATOM 1305 O O . ALA A 1 176 ? 18.406 5.606 28.555 1.00 19.74 211 ALA A O 1
ATOM 1307 N N . ASP A 1 177 ? 19.633 3.794 27.993 1.00 21.10 212 ASP A N 1
ATOM 1308 C CA . ASP A 1 177 ? 18.726 3.315 26.953 1.00 22.16 212 ASP A CA 1
ATOM 1309 C C . ASP A 1 177 ? 18.215 4.366 25.953 1.00 22.39 212 ASP A C 1
ATOM 1310 O O . ASP A 1 177 ? 17.025 4.366 25.627 1.00 20.27 212 ASP A O 1
ATOM 1315 N N . TRP A 1 178 ? 19.094 5.252 25.481 1.00 21.95 213 TRP A N 1
ATOM 1316 C CA . TRP A 1 178 ? 18.727 6.300 24.509 1.00 21.74 213 TRP A CA 1
ATOM 1317 C C . TRP A 1 178 ? 17.685 7.318 25.005 1.00 23.30 213 TRP A C 1
ATOM 1318 O O . TRP A 1 178 ? 17.258 8.185 24.241 1.00 22.50 213 TRP A O 1
ATOM 1329 N N . ASN A 1 179 ? 17.283 7.217 26.269 1.00 24.76 214 ASN A N 1
ATOM 1330 C CA . ASN A 1 179 ? 16.243 8.078 26.837 1.00 24.93 214 ASN A CA 1
ATOM 1331 C C . ASN A 1 179 ? 16.771 9.230 27.706 1.00 24.36 214 ASN A C 1
ATOM 1332 O O . ASN A 1 179 ? 17.551 9.004 28.628 1.00 24.03 214 ASN A O 1
ATOM 1337 N N . SER A 1 180 ? 16.345 10.461 27.423 1.00 23.96 215 SER A N 1
ATOM 1338 C CA . SER A 1 180 ? 16.812 11.614 28.205 1.00 24.58 215 SER A CA 1
ATOM 1339 C C . SER A 1 180 ? 16.322 11.559 29.639 1.00 23.64 215 SER A C 1
ATOM 1340 O O . SER A 1 180 ? 17.021 11.986 30.549 1.00 23.38 215 SER A O 1
ATOM 1343 N N . GLN A 1 181 ? 15.116 11.029 29.824 1.00 25.41 216 GLN A N 1
ATOM 1344 C CA . GLN A 1 181 ? 14.496 10.922 31.142 1.00 27.52 216 GLN A CA 1
ATOM 1345 C C . GLN A 1 181 ? 15.211 9.918 32.028 1.00 26.56 216 GLN A C 1
ATOM 1346 O O . GLN A 1 181 ? 15.067 9.941 33.249 1.00 26.93 216 GLN A O 1
ATOM 1352 N N . LYS A 1 182 ? 15.966 9.019 31.407 1.00 26.19 217 LYS A N 1
ATOM 1353 C CA . LYS A 1 182 ? 16.728 8.038 32.164 1.00 24.98 217 LYS A CA 1
ATOM 1354 C C . LYS A 1 182 ? 18.126 8.598 32.406 1.00 23.22 217 LYS A C 1
ATOM 1355 O O . LYS A 1 182 ? 18.752 8.286 33.411 1.00 24.22 217 LYS A O 1
ATOM 1361 N N . ALA A 1 183 ? 18.601 9.444 31.497 1.00 19.96 218 ALA A N 1
ATOM 1362 C CA . ALA A 1 183 ? 19.921 10.045 31.643 1.00 20.86 218 A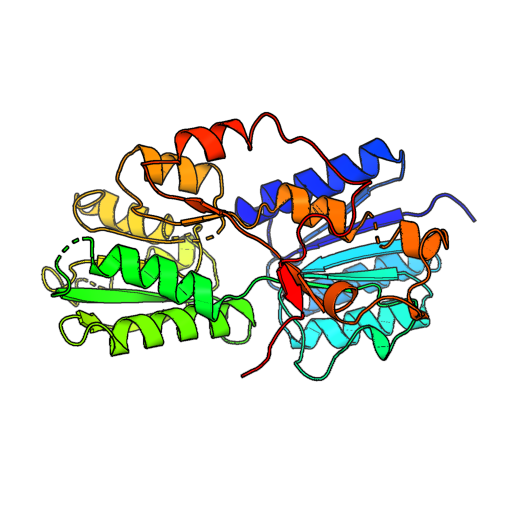LA A CA 1
ATOM 1363 C C . ALA A 1 183 ? 19.939 11.144 32.700 1.00 21.35 218 ALA A C 1
ATOM 1364 O O . ALA A 1 183 ? 20.945 11.361 33.367 1.00 21.45 218 ALA A O 1
ATOM 1366 N N . PHE A 1 184 ? 18.818 11.835 32.846 1.00 21.52 219 PHE A N 1
ATOM 1367 C CA . PHE A 1 184 ? 18.704 12.920 33.808 1.00 21.68 219 PHE A CA 1
ATOM 1368 C C . PHE A 1 184 ? 19.106 12.476 35.219 1.00 22.72 219 PHE A C 1
ATOM 1369 O O . PHE A 1 184 ? 20.119 12.947 35.744 1.00 23.22 219 PHE A O 1
ATOM 1377 N N . PRO A 1 185 ? 18.339 11.558 35.847 1.00 20.70 220 PRO A N 1
ATOM 1378 C CA . PRO A 1 185 ? 18.709 11.126 37.201 1.00 20.99 220 PRO A CA 1
ATOM 1379 C C . PRO A 1 185 ? 20.088 10.492 37.330 1.00 22.05 220 PRO A C 1
ATOM 1380 O O . PRO A 1 185 ? 20.659 10.466 38.418 1.00 22.98 220 PRO A O 1
ATOM 1384 N N . ILE A 1 186 ? 20.629 9.975 36.233 1.00 22.66 221 ILE A N 1
ATOM 1385 C CA . ILE A 1 186 ? 21.957 9.372 36.285 1.00 22.25 221 ILE A CA 1
ATOM 1386 C C . ILE A 1 186 ? 23.018 10.484 36.346 1.00 23.48 221 ILE A C 1
ATOM 1387 O O . ILE A 1 186 ? 24.034 10.343 37.030 1.00 23.34 221 ILE A O 1
ATOM 1400 N N . GLN A 1 188 ? 22.554 13.408 37.637 1.00 22.85 223 GLN A N 1
ATOM 1401 C CA . GLN A 1 188 ? 22.429 13.981 38.971 1.00 24.94 223 GLN A CA 1
ATOM 1402 C C . GLN A 1 188 ? 23.258 13.206 39.975 1.00 25.67 223 GLN A C 1
ATOM 1403 O O . GLN A 1 188 ? 24.040 13.795 40.720 1.00 27.20 223 GLN A O 1
ATOM 1409 N N . ALA A 1 189 ? 23.075 11.888 39.997 1.00 24.28 224 ALA A N 1
ATOM 1410 C CA . ALA A 1 189 ? 23.805 11.027 40.919 1.00 25.25 224 ALA A CA 1
ATOM 1411 C C . ALA A 1 189 ? 25.312 11.113 40.683 1.00 25.75 224 ALA A C 1
ATOM 1412 O O . ALA A 1 189 ? 26.093 10.997 41.629 1.00 25.11 224 ALA A O 1
ATOM 1414 N N . TRP A 1 190 ? 25.722 11.302 39.430 1.00 25.26 225 TRP A N 1
ATOM 1415 C CA . TRP A 1 190 ? 27.147 11.420 39.114 1.00 26.01 225 TRP A CA 1
ATOM 1416 C C . TRP A 1 190 ? 27.740 12.714 39.657 1.00 26.94 225 TRP A C 1
ATOM 1417 O O . TRP A 1 190 ? 28.898 12.747 40.071 1.00 26.25 225 TRP A O 1
ATOM 1436 N N . THR A 1 192 ? 26.687 14.298 42.266 1.00 28.30 227 THR A N 1
ATOM 1437 C CA . THR A 1 192 ? 26.705 14.191 43.712 1.00 28.32 227 THR A CA 1
ATOM 1438 C C . THR A 1 192 ? 27.878 13.304 44.115 1.00 28.23 227 THR A C 1
ATOM 1439 O O . THR A 1 192 ? 28.534 13.553 45.122 1.00 29.37 227 THR A O 1
ATOM 1443 N N . ARG A 1 193 ? 28.141 12.284 43.304 1.00 26.07 228 ARG A N 1
ATOM 1444 C CA . ARG A 1 193 ? 29.210 11.335 43.573 1.00 25.80 228 ARG A CA 1
ATOM 1445 C C . ARG A 1 193 ? 30.612 11.806 43.232 1.00 25.70 228 ARG A C 1
ATOM 1446 O O . ARG A 1 193 ? 31.535 11.589 44.015 1.00 26.36 228 ARG A O 1
ATOM 1454 N N . PHE A 1 194 ? 30.771 12.447 42.072 1.00 24.67 229 PHE A N 1
ATOM 1455 C CA . PHE A 1 194 ? 32.078 12.919 41.607 1.00 24.65 229 PHE A CA 1
ATOM 1456 C C . PHE A 1 194 ? 32.341 14.428 41.701 1.00 25.24 229 PHE A C 1
ATOM 1457 O O . PHE A 1 194 ? 33.497 14.855 41.672 1.00 24.75 229 PHE A O 1
ATOM 1465 N N . ASN A 1 195 ? 31.289 15.235 41.785 1.00 26.58 230 ASN A N 1
ATOM 1466 C CA . ASN A 1 195 ? 31.447 16.688 41.889 1.00 28.76 230 ASN A CA 1
ATOM 1467 C C . ASN A 1 195 ? 32.408 17.283 40.858 1.00 29.11 230 ASN A C 1
ATOM 1468 O O . ASN A 1 195 ? 32.326 16.978 39.674 1.00 29.55 230 ASN A O 1
ATOM 1473 N N . SER A 1 196 ? 33.330 18.121 41.325 1.00 28.12 231 SER A N 1
ATOM 1474 C CA . SER A 1 196 ? 34.294 18.799 40.450 1.00 28.17 231 SER A CA 1
ATOM 1475 C C . SER A 1 196 ? 35.138 17.876 39.586 1.00 27.79 231 SER A C 1
ATOM 1476 O O . SER A 1 196 ? 35.711 18.303 38.581 1.00 28.24 231 SER A O 1
ATOM 1479 N N . LYS A 1 197 ? 35.227 16.614 39.974 1.00 27.13 232 LYS A N 1
ATOM 1480 C CA . LYS A 1 197 ? 36.016 15.665 39.207 1.00 27.45 232 LYS A CA 1
ATOM 1481 C C . LYS A 1 197 ? 35.504 15.510 37.773 1.00 25.90 232 LYS A C 1
ATOM 1482 O O . LYS A 1 197 ? 36.255 15.110 36.890 1.00 24.87 232 LYS A O 1
ATOM 1488 N N . ILE A 1 198 ? 34.235 15.842 37.544 1.00 24.45 233 ILE A N 1
ATOM 1489 C CA . ILE A 1 198 ? 33.642 15.740 36.214 1.00 24.28 233 ILE A CA 1
ATOM 1490 C C . ILE A 1 198 ? 34.018 16.941 35.337 1.00 25.30 233 ILE A C 1
ATOM 1491 O O . ILE A 1 198 ? 33.528 18.050 35.552 1.00 25.91 233 ILE A O 1
ATOM 1496 N N . LYS A 1 199 ? 34.882 16.715 34.346 1.00 25.62 234 LYS A N 1
ATOM 1497 C CA . LYS A 1 199 ? 35.325 17.778 33.434 1.00 24.85 234 LYS A CA 1
ATOM 1498 C C . LYS A 1 199 ? 34.703 17.637 32.042 1.00 24.40 234 LYS A C 1
ATOM 1499 O O . LYS A 1 199 ? 35.025 18.395 31.130 1.00 22.93 234 LYS A O 1
ATOM 1505 N N . GLY A 1 200 ? 33.821 16.657 31.881 1.00 23.29 235 GLY A N 1
ATOM 1506 C CA . GLY A 1 200 ? 33.181 16.447 30.598 1.00 22.37 235 GLY A CA 1
ATOM 1507 C C . GLY A 1 200 ? 32.158 15.328 30.618 1.00 24.60 235 GLY A C 1
ATOM 1508 O O . GLY A 1 200 ? 32.105 14.528 31.567 1.00 23.25 235 GLY A O 1
ATOM 1509 N N . VAL A 1 201 ? 31.347 15.269 29.563 1.00 23.26 236 VAL A N 1
ATOM 1510 C CA . VAL A 1 201 ? 30.301 14.259 29.442 1.00 22.82 236 VAL A CA 1
ATOM 1511 C C . VAL A 1 201 ? 30.154 13.787 27.999 1.00 21.58 236 VAL A C 1
ATOM 1512 O O . VAL A 1 201 ? 30.016 14.598 27.092 1.00 23.20 236 VAL A O 1
ATOM 1516 N N . TRP A 1 202 ? 30.189 12.473 27.804 1.00 21.96 237 TRP A N 1
ATOM 1517 C CA . TRP A 1 202 ? 30.032 11.843 26.488 1.00 21.87 237 TRP A CA 1
ATOM 1518 C C . TRP A 1 202 ? 28.702 11.089 26.505 1.00 22.57 237 TRP A C 1
ATOM 1519 O O . TRP A 1 202 ? 28.432 10.325 27.437 1.00 22.94 237 TRP A O 1
ATOM 1530 N N . ALA A 1 203 ? 27.872 11.305 25.486 1.00 22.61 238 ALA A N 1
ATOM 1531 C CA . ALA A 1 203 ? 26.578 10.628 25.377 1.00 20.94 238 ALA A CA 1
ATOM 1532 C C . ALA A 1 203 ? 26.480 9.873 24.045 1.00 20.73 238 ALA A C 1
ATOM 1533 O O . ALA A 1 203 ? 26.869 10.398 22.991 1.00 19.79 238 ALA A O 1
ATOM 1535 N N . ALA A 1 204 ? 25.965 8.643 24.095 1.00 18.11 239 ALA A N 1
ATOM 1536 C CA . ALA A 1 204 ? 25.840 7.814 22.896 1.00 18.04 239 ALA A CA 1
ATOM 1537 C C . ALA A 1 204 ? 24.842 8.344 21.852 1.00 17.25 239 ALA A C 1
ATOM 1538 O O . ALA A 1 204 ? 24.826 7.857 20.726 1.00 19.72 239 ALA A O 1
ATOM 1540 N N . ASN A 1 205 ? 24.000 9.305 22.231 1.00 18.38 240 ASN A N 1
ATOM 1541 C CA . ASN A 1 205 ? 23.050 9.925 21.293 1.00 19.84 240 ASN A CA 1
ATOM 1542 C C . ASN A 1 205 ? 22.624 11.290 21.833 1.00 20.17 240 ASN A C 1
ATOM 1543 O O . ASN A 1 205 ? 22.933 11.620 22.975 1.00 21.25 240 ASN A O 1
ATOM 1548 N N . ASP A 1 206 ? 21.954 12.099 21.014 1.00 20.90 241 ASP A N 1
ATOM 1549 C CA . ASP A 1 206 ? 21.533 13.430 21.454 1.00 20.79 241 ASP A CA 1
ATOM 1550 C C . ASP A 1 206 ? 20.538 13.469 22.607 1.00 20.73 241 ASP A C 1
ATOM 1551 O O . ASP A 1 206 ? 20.664 14.298 23.505 1.00 18.32 241 ASP A O 1
ATOM 1556 N N . ASP A 1 207 ? 19.542 12.587 22.576 1.00 20.48 242 ASP A N 1
ATOM 1557 C CA . ASP A 1 207 ? 18.535 12.574 23.623 1.00 20.14 242 ASP A CA 1
ATOM 1558 C C . ASP A 1 207 ? 19.171 12.452 25.008 1.00 18.83 242 ASP A C 1
ATOM 1559 O O . ASP A 1 207 ? 18.811 13.196 25.912 1.00 18.12 242 ASP A O 1
ATOM 1572 N N . ALA A 1 209 ? 22.248 13.191 25.794 1.00 19.15 244 ALA A N 1
ATOM 1573 C CA . ALA A 1 209 ? 23.071 14.376 26.038 1.00 19.65 244 ALA A CA 1
ATOM 1574 C C . ALA A 1 209 ? 22.190 15.524 26.523 1.00 19.30 244 ALA A C 1
ATOM 1575 O O . ALA A 1 209 ? 22.584 16.285 27.405 1.00 18.57 244 ALA A O 1
ATOM 1577 N N . LEU A 1 210 ? 20.997 15.647 25.943 1.00 19.38 245 LEU A N 1
ATOM 1578 C CA . LEU A 1 210 ? 20.069 16.708 26.340 1.00 20.20 245 LEU A CA 1
ATOM 1579 C C . LEU A 1 210 ? 19.575 16.414 27.744 1.00 19.31 245 LEU A C 1
ATOM 1580 O O . LEU A 1 210 ? 19.267 17.323 28.506 1.00 20.90 245 LEU A O 1
ATOM 1585 N N . GLY A 1 211 ? 19.506 15.131 28.079 1.00 19.51 246 GLY A N 1
ATOM 1586 C CA . GLY A 1 211 ? 19.075 14.738 29.408 1.00 19.62 246 GLY A CA 1
ATOM 1587 C C . GLY A 1 211 ? 20.183 15.123 30.366 1.00 18.34 246 GLY A C 1
ATOM 1588 O O . GLY A 1 211 ? 19.924 15.604 31.465 1.00 20.51 246 GLY A O 1
ATOM 1589 N N . ALA A 1 212 ? 21.427 14.910 29.942 1.00 17.24 247 ALA A N 1
ATOM 1590 C CA . 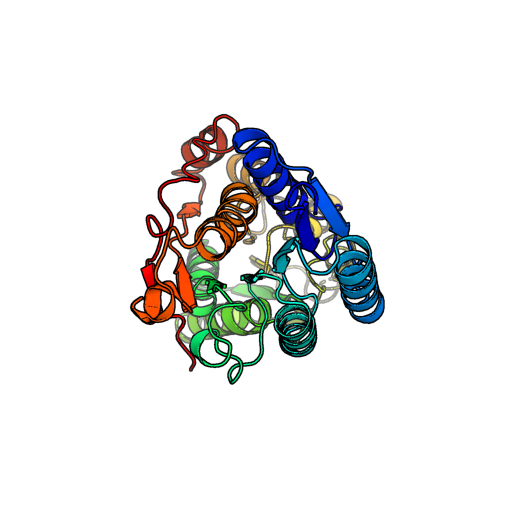ALA A 1 212 ? 22.582 15.262 30.755 1.00 16.55 247 ALA A CA 1
ATOM 1591 C C . ALA A 1 212 ? 22.620 16.787 30.939 1.00 16.69 247 ALA A C 1
ATOM 1592 O O . ALA A 1 212 ? 22.849 17.283 32.039 1.00 16.99 247 ALA A O 1
ATOM 1594 N N . ILE A 1 213 ? 22.385 17.521 29.856 1.00 16.89 248 ILE A N 1
ATOM 1595 C CA . ILE A 1 213 ? 22.401 18.974 29.908 1.00 16.98 248 ILE A CA 1
ATOM 1596 C C . ILE A 1 213 ? 21.273 19.548 30.759 1.00 19.49 248 ILE A C 1
ATOM 1597 O O . ILE A 1 213 ? 21.402 20.642 31.297 1.00 20.17 248 ILE A O 1
ATOM 1602 N N . GLU A 1 214 ? 20.170 18.820 30.889 1.00 20.44 249 GLU A N 1
ATOM 1603 C CA . GLU A 1 214 ? 19.061 19.296 31.711 1.00 21.84 249 GLU A CA 1
ATOM 1604 C C . GLU A 1 214 ? 19.432 19.198 33.181 1.00 21.00 249 GLU A C 1
ATOM 1605 O O . GLU A 1 214 ? 18.991 20.003 34.000 1.00 20.17 249 GLU A O 1
ATOM 1611 N N . ALA A 1 215 ? 20.241 18.199 33.509 1.00 19.50 250 ALA A N 1
ATOM 1612 C CA . ALA A 1 215 ? 20.701 17.998 34.867 1.00 20.08 250 ALA A CA 1
ATOM 1613 C C . ALA A 1 215 ? 21.746 19.075 35.168 1.00 20.15 250 ALA A C 1
ATOM 1614 O O . ALA A 1 215 ? 21.741 19.671 36.242 1.00 19.49 250 ALA A O 1
ATOM 1616 N N . LEU A 1 216 ? 22.648 19.320 34.224 1.00 19.73 251 LEU A N 1
ATOM 1617 C CA . LEU A 1 216 ? 23.663 20.356 34.415 1.00 21.12 251 LEU A CA 1
ATOM 1618 C C . LEU A 1 216 ? 22.987 21.716 34.610 1.00 21.88 251 LEU A C 1
ATOM 1619 O O . LEU A 1 216 ? 23.350 22.474 35.507 1.00 24.40 251 LEU A O 1
ATOM 1624 N N . ARG A 1 217 ? 22.005 22.014 33.766 1.00 21.53 252 ARG A N 1
ATOM 1625 C CA . ARG A 1 217 ? 21.278 23.272 33.854 1.00 23.62 252 ARG A CA 1
ATOM 1626 C C . ARG A 1 217 ? 20.654 23.433 35.244 1.00 24.96 252 ARG A C 1
ATOM 1627 O O . ARG A 1 217 ? 20.621 24.530 35.796 1.00 24.53 252 ARG A O 1
ATOM 1635 N N . ALA A 1 218 ? 20.173 22.331 35.812 1.00 26.47 253 ALA A N 1
ATOM 1636 C CA . ALA A 1 218 ? 19.560 22.361 37.139 1.00 28.89 253 ALA A CA 1
ATOM 1637 C C . ALA A 1 218 ? 20.586 22.678 38.232 1.00 29.25 253 ALA A C 1
ATOM 1638 O O . ALA A 1 218 ? 20.227 23.114 39.320 1.00 29.83 253 ALA A O 1
ATOM 1640 N N . GLU A 1 219 ? 21.862 22.454 37.938 1.00 29.62 254 GLU A N 1
ATOM 1641 C CA . GLU A 1 219 ? 22.919 22.719 38.902 1.00 29.44 254 GLU A CA 1
ATOM 1642 C C . GLU A 1 219 ? 23.779 23.909 38.489 1.00 28.66 254 GLU A C 1
ATOM 1643 O O . GLU A 1 219 ? 24.862 24.128 39.039 1.00 29.34 254 GLU A O 1
ATOM 1649 N N . GLY A 1 220 ? 23.286 24.673 37.519 1.00 26.64 255 GLY A N 1
ATOM 1650 C CA . GLY A 1 220 ? 23.997 25.851 37.045 1.00 24.32 255 GLY A CA 1
ATOM 1651 C C . GLY A 1 220 ? 25.363 25.580 36.444 1.00 23.90 255 GLY A C 1
ATOM 1652 O O . GLY A 1 220 ? 26.301 26.347 36.659 1.00 23.62 255 GLY A O 1
ATOM 1653 N N . LEU A 1 221 ? 25.482 24.488 35.694 1.00 20.98 256 LEU A N 1
ATOM 1654 C CA . LEU A 1 221 ? 26.744 24.149 35.058 1.00 20.40 256 LEU A CA 1
ATOM 1655 C C . LEU A 1 221 ? 26.574 23.946 33.559 1.00 20.12 256 LEU A C 1
ATOM 1656 O O . LEU A 1 221 ? 27.538 23.657 32.854 1.00 20.04 256 LEU A O 1
ATOM 1661 N N . ALA A 1 222 ? 25.348 24.104 33.070 1.00 21.34 257 ALA A N 1
ATOM 1662 C CA . ALA A 1 222 ? 25.097 23.929 31.643 1.00 21.80 257 ALA A CA 1
ATOM 1663 C C . ALA A 1 222 ? 25.965 24.908 30.855 1.00 23.09 257 ALA A C 1
ATOM 1664 O O . ALA A 1 222 ? 25.880 26.117 31.043 1.00 22.88 257 ALA A O 1
ATOM 1666 N N . GLY A 1 223 ? 26.818 24.387 29.982 1.00 23.48 258 GLY A N 1
ATOM 1667 C CA . GLY A 1 223 ? 27.683 25.259 29.210 1.00 24.11 258 GLY A CA 1
ATOM 1668 C C . GLY A 1 223 ? 29.075 25.388 29.812 1.00 24.85 258 GLY A C 1
ATOM 1669 O O . GLY A 1 223 ? 29.979 25.911 29.164 1.00 26.08 258 GLY A O 1
ATOM 1670 N N . GLN A 1 224 ? 29.248 24.924 31.050 1.00 24.47 259 GLN A N 1
ATOM 1671 C CA . GLN A 1 224 ? 30.549 24.987 31.722 1.00 23.18 259 GLN A CA 1
ATOM 1672 C C . GLN A 1 224 ? 31.220 23.620 31.659 1.00 23.83 259 GLN A C 1
ATOM 1673 O O . GLN A 1 224 ? 32.434 23.496 31.809 1.00 25.80 259 GLN A O 1
ATOM 1679 N N . ILE A 1 225 ? 30.415 22.592 31.442 1.00 22.14 260 ILE A N 1
ATOM 1680 C CA . ILE A 1 225 ? 30.922 21.242 31.314 1.00 21.13 260 ILE A CA 1
ATOM 1681 C C . ILE A 1 225 ? 30.564 20.811 29.891 1.00 21.19 260 ILE A C 1
ATOM 1682 O O . ILE A 1 225 ? 29.388 20.748 29.532 1.00 20.80 260 ILE A O 1
ATOM 1687 N N . PRO A 1 226 ? 31.582 20.539 29.052 1.00 21.29 261 PRO A N 1
ATOM 1688 C CA . PRO A 1 226 ? 31.371 20.118 27.663 1.00 20.48 261 PRO A CA 1
ATOM 1689 C C . PRO A 1 226 ? 30.686 18.757 27.546 1.00 19.83 261 PRO A C 1
ATOM 1690 O O . PRO A 1 226 ? 31.009 17.813 28.263 1.00 18.32 261 PRO A O 1
ATOM 1694 N N . VAL A 1 227 ? 29.732 18.671 26.630 1.00 20.41 262 VAL A N 1
ATOM 1695 C CA . VAL A 1 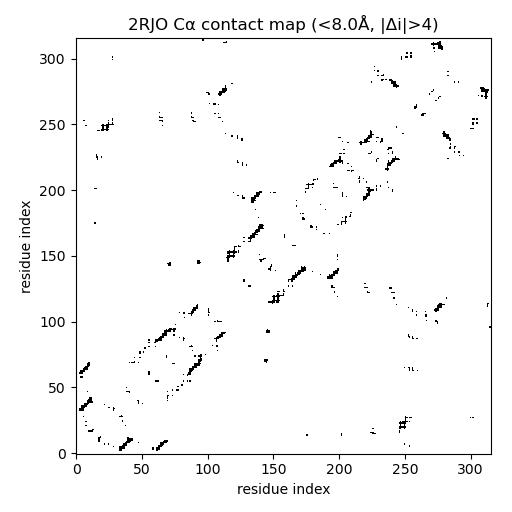227 ? 28.986 17.444 26.417 1.00 18.99 262 VAL A CA 1
ATOM 1696 C C . VAL A 1 227 ? 28.880 17.158 24.936 1.00 19.45 262 VAL A C 1
ATOM 1697 O O . VAL A 1 227 ? 28.851 18.087 24.126 1.00 20.42 262 VAL A O 1
ATOM 1701 N N . THR A 1 228 ? 28.839 15.877 24.578 1.00 18.72 263 THR A N 1
ATOM 1702 C CA . THR A 1 228 ? 28.691 15.488 23.180 1.00 18.96 263 THR A CA 1
ATOM 1703 C C . THR A 1 228 ? 27.577 14.456 23.014 1.00 19.23 263 THR A C 1
ATOM 1704 O O . THR A 1 228 ? 27.228 13.741 23.954 1.00 18.93 263 THR A O 1
ATOM 1708 N N . GLY A 1 229 ? 27.021 14.391 21.810 1.00 19.31 264 GLY A N 1
ATOM 1709 C CA . GLY A 1 229 ? 25.952 13.456 21.529 1.00 18.58 264 GLY A CA 1
ATOM 1710 C C . GLY A 1 229 ? 26.100 12.870 20.140 1.00 19.31 264 GLY A C 1
ATOM 1711 O O . GLY A 1 229 ? 27.203 12.835 19.601 1.00 21.97 264 GLY A O 1
ATOM 1720 N N . ASP A 1 231 ? 23.366 12.124 16.486 1.00 17.54 266 ASP A N 1
ATOM 1721 C CA . ASP A 1 231 ? 22.062 12.083 15.828 1.00 18.18 266 ASP A CA 1
ATOM 1722 C C . ASP A 1 231 ? 21.882 13.341 14.986 1.00 18.63 266 ASP A C 1
ATOM 1723 O O . ASP A 1 231 ? 21.371 13.276 13.876 1.00 18.96 266 ASP A O 1
ATOM 1728 N N . GLY A 1 232 ? 22.310 14.479 15.521 1.00 19.06 267 GLY A N 1
ATOM 1729 C CA . GLY A 1 232 ? 22.181 15.729 14.801 1.00 21.21 267 GLY A CA 1
ATOM 1730 C C . GLY A 1 232 ? 20.745 16.205 14.728 1.00 21.52 267 GLY A C 1
ATOM 1731 O O . GLY A 1 232 ? 20.357 16.855 13.766 1.00 23.12 267 GLY A O 1
ATOM 1732 N N . THR A 1 233 ? 19.951 15.879 15.742 1.00 21.95 268 THR A N 1
ATOM 1733 C CA . THR A 1 233 ? 18.550 16.282 15.787 1.00 21.27 268 THR A CA 1
ATOM 1734 C C . THR A 1 233 ? 18.460 17.790 16.026 1.00 22.58 268 THR A C 1
ATOM 1735 O O . THR A 1 233 ? 19.353 18.379 16.632 1.00 22.10 268 THR A O 1
ATOM 1739 N N . GLN A 1 234 ? 17.383 18.405 15.547 1.00 21.63 269 GLN A N 1
ATOM 1740 C CA . GLN A 1 234 ? 17.185 19.838 15.703 1.00 22.73 269 GLN A CA 1
ATOM 1741 C C . GLN A 1 234 ? 17.445 20.336 17.129 1.00 19.86 269 GLN A C 1
ATOM 1742 O O . GLN A 1 234 ? 18.182 21.297 17.317 1.00 18.74 269 GLN A O 1
ATOM 1748 N N . PRO A 1 235 ? 16.862 19.684 18.150 1.00 19.46 270 PRO A N 1
ATOM 1749 C CA . PRO A 1 235 ? 17.104 20.146 19.523 1.00 20.41 270 PRO A CA 1
ATOM 1750 C C . PRO A 1 235 ? 18.574 20.014 19.892 1.00 19.94 270 PRO A C 1
ATOM 1751 O O . PRO A 1 235 ? 19.099 20.801 20.678 1.00 21.36 270 PRO A O 1
ATOM 1755 N N . GLY A 1 236 ? 19.229 19.005 19.331 1.00 20.28 271 GLY A N 1
ATOM 1756 C CA . GLY A 1 236 ? 20.638 18.814 19.601 1.00 20.87 271 GLY A CA 1
ATOM 1757 C C . GLY A 1 236 ? 21.425 19.936 18.950 1.00 22.08 271 GLY A C 1
ATOM 1758 O O . GLY A 1 236 ? 22.371 20.467 19.539 1.00 22.48 271 GLY A O 1
ATOM 1759 N N . LEU A 1 237 ? 21.026 20.305 17.734 1.00 20.68 272 LEU A N 1
ATOM 1760 C CA . LEU A 1 237 ? 21.690 21.369 16.990 1.00 21.32 272 LEU A CA 1
ATOM 1761 C C . LEU A 1 237 ? 21.561 22.702 17.719 1.00 21.88 272 LEU A C 1
ATOM 1762 O O . LEU A 1 237 ? 22.493 23.509 17.730 1.00 22.56 272 LEU A O 1
ATOM 1767 N N . VAL A 1 238 ? 20.397 22.933 18.314 1.00 22.50 273 VAL A N 1
ATOM 1768 C CA . VAL A 1 238 ? 20.160 24.166 19.056 1.00 23.37 273 VAL A CA 1
ATOM 1769 C C . VAL A 1 238 ? 21.137 24.234 20.228 1.00 23.45 273 VAL A C 1
ATOM 1770 O O . VAL A 1 238 ? 21.752 25.274 20.484 1.00 23.60 273 VAL A O 1
ATOM 1774 N N . ALA A 1 239 ? 21.297 23.114 20.923 1.00 22.98 274 ALA A N 1
ATOM 1775 C CA . ALA A 1 239 ? 22.213 23.067 22.053 1.00 20.11 274 ALA A CA 1
ATOM 1776 C C . ALA A 1 239 ? 23.637 23.318 21.574 1.00 19.31 274 ALA A C 1
ATOM 1777 O O . ALA A 1 239 ? 24.454 23.845 22.319 1.00 18.91 274 ALA A O 1
ATOM 1779 N N . ILE A 1 240 ? 23.948 22.943 20.337 1.00 19.61 275 ILE A N 1
ATOM 1780 C CA . ILE A 1 240 ? 25.305 23.169 19.840 1.00 19.27 275 ILE A CA 1
ATOM 1781 C C . ILE A 1 240 ? 25.543 24.650 19.545 1.00 21.16 275 ILE A C 1
ATOM 1782 O O . ILE A 1 240 ? 26.597 25.201 19.870 1.00 22.12 275 ILE A O 1
ATOM 1787 N N . LYS A 1 241 ? 24.564 25.299 18.929 1.00 21.35 276 LYS A N 1
ATOM 1788 C CA . LYS A 1 241 ? 24.718 26.709 18.615 1.00 24.07 276 LYS A CA 1
ATOM 1789 C C . LYS A 1 241 ? 24.773 27.537 19.897 1.00 23.58 276 LYS A C 1
ATOM 1790 O O . LYS A 1 241 ? 25.336 28.626 19.911 1.00 24.26 276 LYS A O 1
ATOM 1796 N N . SER A 1 242 ? 24.192 27.011 20.971 1.00 22.54 277 SER A N 1
ATOM 1797 C CA . SER A 1 242 ? 24.162 27.712 22.251 1.00 22.90 277 SER A CA 1
ATOM 1798 C C . SER A 1 242 ? 25.386 27.418 23.107 1.00 23.33 277 SER A C 1
ATOM 1799 O O . SER A 1 242 ? 25.498 27.915 24.226 1.00 25.15 277 SER A O 1
ATOM 1802 N N . GLY A 1 243 ? 26.296 26.604 22.587 1.00 24.36 278 GLY A N 1
ATOM 1803 C CA . GLY A 1 243 ? 27.503 26.279 23.325 1.00 23.96 278 GLY A CA 1
ATOM 1804 C C . GLY A 1 243 ? 27.348 25.232 24.413 1.00 24.69 278 GLY A C 1
ATOM 1805 O O . GLY A 1 243 ? 28.297 24.944 25.140 1.00 27.13 278 GLY A O 1
ATOM 1806 N N . GLU A 1 244 ? 26.176 24.631 24.535 1.00 23.56 279 GLU A N 1
ATOM 1807 C CA . GLU A 1 244 ? 25.997 23.640 25.583 1.00 24.55 279 GLU A CA 1
ATOM 1808 C C . GLU A 1 244 ? 26.410 22.227 25.191 1.00 24.53 279 GLU A C 1
ATOM 1809 O O . GLU A 1 244 ? 26.796 21.422 26.050 1.00 22.49 279 GLU A O 1
ATOM 1815 N N . LEU A 1 245 ? 26.344 21.943 23.890 1.00 23.64 280 LEU A N 1
ATOM 1816 C CA . LEU A 1 245 ? 26.742 20.651 23.349 1.00 23.00 280 LEU A CA 1
ATOM 1817 C C . LEU A 1 245 ? 27.919 21.000 22.452 1.00 23.04 280 LEU A C 1
ATOM 1818 O O . LEU A 1 245 ? 27.797 21.888 21.609 1.00 24.50 280 LEU A O 1
ATOM 1823 N N . VAL A 1 246 ? 29.063 20.344 22.628 1.00 21.83 281 VAL A N 1
ATOM 1824 C CA . VAL A 1 246 ? 30.208 20.683 21.789 1.00 23.72 281 VAL A CA 1
ATOM 1825 C C . VAL A 1 246 ? 30.252 19.971 20.443 1.00 23.92 281 VAL A C 1
ATOM 1826 O O . VAL A 1 246 ? 30.923 20.432 19.521 1.00 25.73 281 VAL A O 1
ATOM 1830 N N . ALA A 1 247 ? 29.522 18.867 20.312 1.00 24.12 282 ALA A N 1
ATOM 1831 C CA . ALA A 1 247 ? 29.511 18.135 19.052 1.00 22.73 282 ALA A CA 1
ATOM 1832 C C . ALA A 1 247 ? 28.450 17.054 18.984 1.00 21.99 282 ALA A C 1
ATOM 1833 O O . ALA A 1 247 ? 27.963 16.575 20.005 1.00 21.69 282 ALA A O 1
ATOM 1835 N N . SER A 1 248 ? 28.099 16.681 17.758 1.00 20.33 283 SER A N 1
ATOM 1836 C CA . SER A 1 248 ? 27.131 15.628 17.495 1.00 19.76 283 SER A CA 1
ATOM 1837 C C . SER A 1 248 ? 27.441 15.070 16.102 1.00 20.95 283 SER A C 1
ATOM 1838 O O . SER A 1 248 ? 28.390 15.509 15.440 1.00 20.47 283 SER A O 1
ATOM 1841 N N . VAL A 1 249 ? 26.652 14.100 15.658 1.00 19.43 284 VAL A N 1
ATOM 1842 C CA . VAL A 1 249 ? 26.854 13.527 14.338 1.00 20.02 284 VAL A CA 1
ATOM 1843 C C . VAL A 1 249 ? 25.485 13.369 13.691 1.00 20.93 284 VAL A C 1
ATOM 1844 O O . VAL A 1 249 ? 24.582 12.762 14.264 1.00 21.48 284 VAL A O 1
ATOM 1848 N N . ASP A 1 250 ? 25.326 13.939 12.502 1.00 21.28 285 ASP A N 1
ATOM 1849 C CA . ASP A 1 250 ? 24.053 13.882 11.802 1.00 20.63 285 ASP A CA 1
ATOM 1850 C C . ASP A 1 250 ? 23.918 12.669 10.883 1.00 21.32 285 ASP A C 1
ATOM 1851 O O . ASP A 1 250 ? 24.645 12.547 9.890 1.00 19.66 285 ASP A O 1
ATOM 1856 N N . TRP A 1 251 ? 22.993 11.774 11.242 1.00 21.05 286 TRP A N 1
ATOM 1857 C CA . TRP A 1 251 ? 22.722 10.553 10.482 1.00 20.03 286 TRP A CA 1
ATOM 1858 C C . TRP A 1 251 ? 21.643 10.868 9.459 1.00 21.06 286 TRP A C 1
ATOM 1859 O O . TRP A 1 251 ? 21.400 10.099 8.536 1.00 20.99 286 TRP A O 1
ATOM 1870 N N . ASP A 1 252 ? 20.984 12.001 9.652 1.00 20.59 287 ASP A N 1
ATOM 1871 C CA . ASP A 1 252 ? 19.911 12.424 8.772 1.00 21.11 287 ASP A CA 1
ATOM 1872 C C . ASP A 1 252 ? 18.776 11.399 8.840 1.00 21.26 287 ASP A C 1
ATOM 1873 O O . ASP A 1 252 ? 18.524 10.653 7.894 1.00 19.87 287 ASP A O 1
ATOM 1878 N N . PRO A 1 253 ? 18.096 11.334 9.993 1.00 21.14 288 PRO A N 1
ATOM 1879 C CA . PRO A 1 253 ? 16.986 10.403 10.194 1.00 21.22 288 PRO A CA 1
ATOM 1880 C C . PRO A 1 253 ? 15.894 10.618 9.154 1.00 21.31 288 PRO A C 1
ATOM 1881 O O . PRO A 1 253 ? 15.307 9.660 8.657 1.00 23.46 288 PRO A O 1
ATOM 1885 N N . PHE A 1 254 ? 15.628 11.872 8.814 1.00 18.69 289 PHE A N 1
ATOM 1886 C CA . PHE A 1 254 ? 14.626 12.165 7.797 1.00 18.14 289 PHE A CA 1
ATOM 1887 C C . PHE A 1 254 ? 14.952 11.343 6.547 1.00 15.37 289 PHE A C 1
ATOM 1888 O O . PHE A 1 254 ? 14.137 10.568 6.074 1.00 18.12 289 PHE A O 1
ATOM 1896 N N . TRP A 1 255 ? 16.155 11.527 6.017 1.00 17.95 290 TRP A N 1
ATOM 1897 C CA . TRP A 1 255 ? 16.598 10.798 4.834 1.00 16.44 290 TRP A CA 1
ATOM 1898 C C . TRP A 1 255 ? 16.537 9.280 5.054 1.00 18.57 290 TRP A C 1
ATOM 1899 O O . TRP A 1 255 ? 16.076 8.535 4.187 1.00 18.86 290 TRP A O 1
ATOM 1910 N N . LEU A 1 256 ? 17.019 8.824 6.205 1.00 16.89 291 LEU A N 1
ATOM 1911 C CA . LEU A 1 256 ? 17.000 7.404 6.512 1.00 18.37 291 LEU A CA 1
ATOM 1912 C C . LEU A 1 256 ? 15.591 6.842 6.421 1.00 17.93 291 LEU A C 1
ATOM 1913 O O . LEU A 1 256 ? 15.380 5.775 5.855 1.00 15.75 291 LEU A O 1
ATOM 1918 N N . GLY A 1 257 ? 14.634 7.575 6.985 1.00 18.53 292 GLY A N 1
ATOM 1919 C CA . GLY A 1 257 ? 13.245 7.148 6.975 1.00 17.86 292 GLY A CA 1
ATOM 1920 C C . GLY A 1 257 ? 12.628 6.962 5.601 1.00 20.95 292 GLY A C 1
ATOM 1921 O O . GLY A 1 257 ? 11.848 6.028 5.381 1.00 19.52 292 GLY A O 1
ATOM 1922 N N . GLY A 1 258 ? 12.969 7.856 4.676 1.00 20.48 293 GLY A N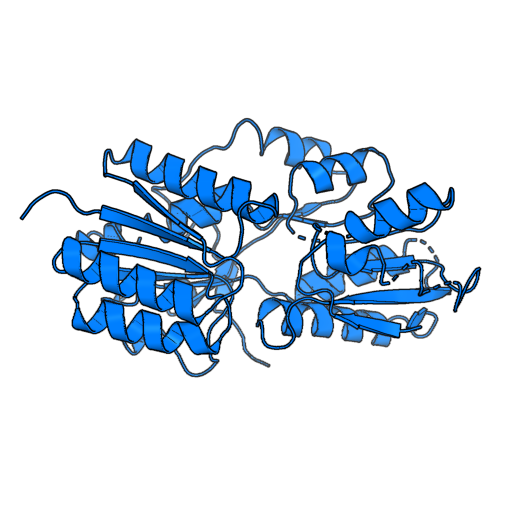 1
ATOM 1923 C CA . GLY A 1 258 ? 12.424 7.770 3.338 1.00 20.77 293 GLY A CA 1
ATOM 1924 C C . GLY A 1 258 ? 13.188 6.856 2.406 1.00 21.03 293 GLY A C 1
ATOM 1925 O O . GLY A 1 258 ? 12.578 6.079 1.673 1.00 21.64 293 GLY A O 1
ATOM 1926 N N . ILE A 1 259 ? 14.514 6.942 2.428 1.00 20.21 294 ILE A N 1
ATOM 1927 C CA . ILE A 1 259 ? 15.335 6.116 1.556 1.00 20.10 294 ILE A CA 1
ATOM 1928 C C . ILE A 1 259 ? 15.126 4.616 1.811 1.00 20.43 294 ILE A C 1
ATOM 1929 O O . ILE A 1 259 ? 15.056 3.836 0.868 1.00 21.38 294 ILE A O 1
ATOM 1934 N N . GLY A 1 260 ? 15.015 4.223 3.079 1.00 19.40 295 GLY A N 1
ATOM 1935 C CA . GLY A 1 260 ? 14.799 2.821 3.403 1.00 18.20 295 GLY A CA 1
ATOM 1936 C C . GLY A 1 260 ? 13.620 2.261 2.625 1.00 17.79 295 GLY A C 1
ATOM 1937 O O . GLY A 1 260 ? 13.718 1.190 2.017 1.00 18.33 295 GLY A O 1
ATOM 1938 N N . LEU A 1 261 ? 12.509 2.998 2.638 1.00 16.46 296 LEU A N 1
ATOM 1939 C CA . LEU A 1 261 ? 11.299 2.605 1.920 1.00 16.07 296 LEU A CA 1
ATOM 1940 C C . LEU A 1 261 ? 11.492 2.696 0.403 1.00 17.71 296 LEU A C 1
ATOM 1941 O O . LEU A 1 261 ? 10.966 1.882 -0.341 1.00 17.46 296 LEU A O 1
ATOM 1946 N N . SER A 1 262 ? 12.234 3.703 -0.045 1.00 17.91 297 SER A N 1
ATOM 1947 C CA . SER A 1 262 ? 12.484 3.875 -1.466 1.00 19.05 297 SER A CA 1
ATOM 1948 C C . SER A 1 262 ? 13.184 2.627 -2.024 1.00 19.63 297 SER A C 1
ATOM 1949 O O . SER A 1 262 ? 12.760 2.077 -3.040 1.00 19.90 297 SER A O 1
ATOM 1960 N N . GLY A 1 264 ? 13.262 -0.360 -0.770 1.00 18.62 299 GLY A N 1
ATOM 1961 C CA . GLY A 1 264 ? 12.308 -1.443 -0.700 1.00 18.99 299 GLY A CA 1
ATOM 1962 C C . GLY A 1 264 ? 11.260 -1.413 -1.793 1.00 20.34 299 GLY A C 1
ATOM 1963 O O . GLY A 1 264 ? 10.954 -2.451 -2.372 1.00 22.68 299 GLY A O 1
ATOM 1964 N N . LEU A 1 265 ? 10.712 -0.234 -2.080 1.00 21.18 300 LEU A N 1
ATOM 1965 C CA . LEU A 1 265 ? 9.683 -0.106 -3.099 1.00 21.50 300 LEU A CA 1
ATOM 1966 C C . LEU A 1 265 ? 10.224 -0.382 -4.497 1.00 22.93 300 LEU A C 1
ATOM 1967 O O . LEU A 1 265 ? 9.550 -1.021 -5.311 1.00 24.35 300 LEU A O 1
ATOM 1972 N N . GLN A 1 266 ? 11.440 0.087 -4.775 1.00 22.19 301 GLN A N 1
ATOM 1973 C CA . GLN A 1 266 ? 12.051 -0.132 -6.070 1.00 21.47 301 GLN A CA 1
ATOM 1974 C C . GLN A 1 266 ? 12.425 -1.593 -6.253 1.00 22.78 301 GLN A C 1
ATOM 1975 O O . GLN A 1 266 ? 12.514 -2.079 -7.376 1.00 22.52 301 GLN A O 1
ATOM 1981 N N . ALA A 1 267 ? 12.657 -2.297 -5.153 1.00 23.27 302 ALA A N 1
ATOM 1982 C CA . ALA A 1 267 ? 12.990 -3.711 -5.250 1.00 24.23 302 ALA A CA 1
ATOM 1983 C C . ALA A 1 267 ? 11.705 -4.445 -5.611 1.00 24.86 302 ALA A C 1
ATOM 1984 O O . ALA A 1 267 ? 11.699 -5.283 -6.503 1.00 27.38 302 ALA A O 1
ATOM 1986 N N . LYS A 1 268 ? 10.614 -4.099 -4.929 1.00 25.34 303 LYS A N 1
ATOM 1987 C CA . LYS A 1 268 ? 9.312 -4.720 -5.171 1.00 26.21 303 LYS A CA 1
ATOM 1988 C C . LYS A 1 268 ? 8.830 -4.482 -6.593 1.00 26.38 303 LYS A C 1
ATOM 1989 O O . LYS A 1 268 ? 8.200 -5.350 -7.193 1.00 25.95 303 LYS A O 1
ATOM 1995 N N . GLU A 1 269 ? 9.124 -3.305 -7.132 1.00 25.95 304 GLU A N 1
ATOM 1996 C CA . GLU A 1 269 ? 8.699 -2.981 -8.489 1.00 25.35 304 GLU A CA 1
ATOM 1997 C C . GLU A 1 269 ? 9.680 -3.521 -9.503 1.00 26.59 304 GLU A C 1
ATOM 1998 O O . GLU A 1 269 ? 9.534 -3.297 -10.704 1.00 24.73 304 GLU A O 1
ATOM 2004 N N . LYS A 1 270 ? 10.680 -4.243 -9.009 1.00 27.04 305 LYS A N 1
ATOM 2005 C CA . LYS A 1 270 ? 11.694 -4.824 -9.866 1.00 27.87 305 LYS A CA 1
ATOM 2006 C C . LYS A 1 270 ? 12.422 -3.754 -10.670 1.00 26.91 305 LYS A C 1
ATOM 2007 O O . LYS A 1 270 ? 12.856 -4.005 -11.796 1.00 27.81 305 LYS A O 1
ATOM 2013 N N . LYS A 1 271 ? 12.548 -2.562 -10.087 1.00 26.71 306 LYS A N 1
ATOM 2014 C CA . LYS A 1 271 ? 13.261 -1.459 -10.723 1.00 27.25 306 LYS A CA 1
ATOM 2015 C C . LYS A 1 271 ? 14.761 -1.671 -10.497 1.00 29.57 306 LYS A C 1
ATOM 2016 O O . LYS A 1 271 ? 15.588 -1.133 -11.229 1.00 29.14 306 LYS A O 1
ATOM 2022 N N . ILE A 1 272 ? 15.107 -2.455 -9.475 1.00 30.61 307 ILE A N 1
ATOM 2023 C CA . ILE A 1 272 ? 16.505 -2.749 -9.186 1.00 30.15 307 ILE A CA 1
ATOM 2024 C C . ILE A 1 272 ? 16.725 -4.257 -9.106 1.00 30.59 307 ILE A C 1
ATOM 2025 O O . ILE A 1 272 ? 15.876 -4.993 -8.614 1.00 29.97 307 ILE A O 1
ATOM 2030 N N . ASP A 1 273 ? 17.879 -4.710 -9.592 1.00 32.66 308 ASP A N 1
ATOM 2031 C CA . ASP A 1 273 ? 18.208 -6.132 -9.613 1.00 35.08 308 ASP A CA 1
ATOM 2032 C C . ASP A 1 273 ? 19.034 -6.561 -8.394 1.00 35.83 308 ASP A C 1
ATOM 2033 O O . ASP A 1 273 ? 20.244 -6.807 -8.501 1.00 35.78 308 ASP A O 1
ATOM 2038 N N . LEU A 1 274 ? 18.365 -6.660 -7.248 1.00 35.17 309 LEU A N 1
ATOM 2039 C CA . LEU A 1 274 ? 18.991 -7.055 -5.988 1.00 35.60 309 LEU A CA 1
ATOM 2040 C C . LEU A 1 274 ? 20.112 -8.076 -6.087 1.00 36.29 309 LEU A C 1
ATOM 2041 O O . LEU A 1 274 ? 21.203 -7.869 -5.548 1.00 36.92 309 LEU A O 1
ATOM 2046 N N . ALA A 1 275 ? 19.839 -9.182 -6.770 1.00 37.75 310 ALA A N 1
ATOM 2047 C CA . ALA A 1 275 ? 20.813 -10.260 -6.920 1.00 37.82 310 ALA A CA 1
ATOM 2048 C C . ALA A 1 275 ? 22.159 -9.825 -7.494 1.00 37.92 310 ALA A C 1
ATOM 2049 O O . ALA A 1 275 ? 23.175 -10.454 -7.209 1.00 38.55 310 ALA A O 1
ATOM 2051 N N . THR A 1 276 ? 22.169 -8.751 -8.278 1.00 36.67 311 THR A N 1
ATOM 2052 C CA . THR A 1 276 ? 23.395 -8.262 -8.911 1.00 36.94 311 THR A CA 1
ATOM 2053 C C . THR A 1 276 ? 24.062 -7.065 -8.224 1.00 36.60 311 THR A C 1
ATOM 2054 O O . THR A 1 276 ? 25.058 -6.538 -8.723 1.00 36.75 311 THR A O 1
ATOM 2058 N N . LEU A 1 277 ? 23.526 -6.622 -7.091 1.00 36.54 312 LEU A N 1
ATOM 2059 C CA . LEU A 1 277 ? 24.107 -5.474 -6.393 1.00 34.62 312 LEU A CA 1
ATOM 2060 C C . LEU A 1 277 ? 25.380 -5.806 -5.627 1.00 33.26 312 LEU A C 1
ATOM 2061 O O . LEU A 1 277 ? 25.534 -6.909 -5.106 1.00 33.25 312 LEU A O 1
ATOM 2066 N N . PRO A 1 278 ? 26.317 -4.851 -5.553 1.00 32.45 313 PRO A N 1
ATOM 2067 C CA . PRO A 1 278 ? 27.540 -5.142 -4.805 1.00 32.55 313 PRO A CA 1
ATOM 2068 C C . PRO A 1 278 ? 27.105 -5.289 -3.346 1.00 32.22 313 PRO A C 1
ATOM 2069 O O . PRO A 1 278 ? 26.000 -4.860 -2.975 1.00 32.01 313 PRO A O 1
ATOM 2073 N N . LYS A 1 279 ? 27.957 -5.890 -2.526 1.00 31.41 314 LYS A N 1
ATOM 2074 C CA . LYS A 1 279 ? 27.636 -6.092 -1.119 1.00 31.11 314 LYS A CA 1
ATOM 2075 C C . LYS A 1 279 ? 27.436 -4.757 -0.389 1.00 29.10 314 LYS A C 1
ATOM 2076 O O . LYS A 1 279 ? 26.545 -4.643 0.453 1.00 27.99 314 LYS A O 1
ATOM 2082 N N . ASP A 1 280 ? 28.257 -3.755 -0.708 1.00 29.81 315 ASP A N 1
ATOM 2083 C CA . ASP A 1 280 ? 28.145 -2.455 -0.049 1.00 29.21 315 ASP A CA 1
ATOM 2084 C C . ASP A 1 280 ? 26.864 -1.695 -0.373 1.00 28.51 315 ASP A C 1
ATOM 2085 O O . ASP A 1 280 ? 26.642 -0.595 0.145 1.00 28.20 315 ASP A O 1
ATOM 2090 N N . ARG A 1 281 ? 26.024 -2.278 -1.223 1.00 25.67 316 ARG A N 1
ATOM 2091 C CA . ARG A 1 281 ? 24.742 -1.672 -1.567 1.00 25.07 316 ARG A CA 1
ATOM 2092 C C . ARG A 1 281 ? 23.626 -2.486 -0.922 1.00 24.28 316 ARG A C 1
ATOM 2093 O O . ARG A 1 281 ? 22.458 -2.106 -0.959 1.00 24.14 316 ARG A O 1
ATOM 2101 N N . ARG A 1 282 ? 24.022 -3.600 -0.315 1.00 23.22 317 ARG A N 1
ATOM 2102 C CA . ARG A 1 282 ? 23.116 -4.507 0.389 1.00 23.85 317 ARG A CA 1
ATOM 2103 C C . ARG A 1 282 ? 23.235 -4.253 1.894 1.00 22.66 317 ARG A C 1
ATOM 2104 O O . ARG A 1 282 ? 22.234 -4.215 2.604 1.00 23.12 317 ARG A O 1
ATOM 2112 N N . GLU A 1 283 ? 24.470 -4.099 2.361 1.00 22.02 318 GLU A N 1
ATOM 2113 C CA . GLU A 1 283 ? 24.776 -3.794 3.759 1.00 23.02 318 GLU A CA 1
ATOM 2114 C C . GLU A 1 283 ? 25.721 -2.609 3.659 1.00 23.22 318 GLU A C 1
ATOM 2115 O O . GLU A 1 283 ? 26.900 -2.772 3.346 1.00 24.21 318 GLU A O 1
ATOM 2121 N N . SER A 1 284 ? 25.200 -1.415 3.922 1.00 22.36 319 SER A N 1
ATOM 2122 C CA . SER A 1 284 ? 25.991 -0.200 3.783 1.00 20.69 319 SER A CA 1
ATOM 2123 C C . SER A 1 284 ? 26.251 0.628 5.033 1.00 20.53 319 SER A C 1
ATOM 2124 O O . SER A 1 284 ? 25.419 0.711 5.935 1.00 21.35 319 SER A O 1
ATOM 2127 N N . PHE A 1 285 ? 27.433 1.228 5.082 1.00 19.86 320 PHE A N 1
ATOM 2128 C CA . PHE A 1 285 ? 27.774 2.162 6.150 1.00 19.70 320 PHE A CA 1
ATOM 2129 C C . PHE A 1 285 ? 27.541 3.425 5.342 1.00 20.05 320 PHE A C 1
ATOM 2130 O O . PHE A 1 285 ? 28.039 3.524 4.224 1.00 20.18 320 PHE A O 1
ATOM 2138 N N . CYS A 1 286 ? 26.778 4.374 5.866 1.00 19.87 321 CYS A N 1
ATOM 2139 C CA . CYS A 1 286 ? 26.502 5.585 5.106 1.00 22.07 321 CYS A CA 1
ATOM 2140 C C . CYS A 1 286 ? 27.349 6.755 5.577 1.00 21.37 321 CYS A C 1
ATOM 2141 O O . CYS A 1 286 ? 27.968 6.705 6.640 1.00 20.83 321 CYS A O 1
ATOM 2144 N N . THR A 1 287 ? 27.390 7.802 4.770 1.00 21.06 322 THR A N 1
ATOM 2145 C CA . THR A 1 287 ? 28.164 8.982 5.116 1.00 22.37 322 THR A CA 1
ATOM 2146 C C . THR A 1 287 ? 27.345 9.852 6.045 1.00 22.57 322 THR A C 1
ATOM 2147 O O . THR A 1 287 ? 26.168 10.087 5.792 1.00 23.44 322 THR A O 1
ATOM 2151 N N . ALA A 1 288 ? 27.959 10.316 7.129 1.00 21.55 323 ALA A N 1
ATOM 2152 C CA . ALA A 1 288 ? 27.266 11.187 8.074 1.00 21.79 323 ALA A CA 1
ATOM 2153 C C . ALA A 1 288 ? 28.034 12.508 8.135 1.00 22.15 323 ALA A C 1
ATOM 2154 O O . ALA A 1 288 ? 29.120 12.611 7.572 1.00 24.32 323 ALA A O 1
ATOM 2156 N N . THR A 1 289 ? 27.463 13.513 8.795 1.00 22.24 324 THR A N 1
ATOM 2157 C CA . THR A 1 289 ? 28.105 14.828 8.916 1.00 21.64 324 THR A CA 1
ATOM 2158 C C . THR A 1 289 ? 28.461 15.149 10.367 1.00 20.57 324 THR A C 1
ATOM 2159 O O . THR A 1 289 ? 27.578 15.277 11.216 1.00 18.59 324 THR A O 1
ATOM 2163 N N . PHE A 1 290 ? 29.750 15.272 10.659 1.00 22.18 325 PHE A N 1
ATOM 2164 C CA . PHE A 1 290 ? 30.157 15.616 12.006 1.00 22.23 325 PHE A CA 1
ATOM 2165 C C . PHE A 1 290 ? 29.733 17.072 12.154 1.00 22.12 325 PHE A C 1
ATOM 2166 O O . PHE A 1 290 ? 30.001 17.882 11.268 1.00 20.86 325 PHE A O 1
ATOM 2174 N N . VAL A 1 291 ? 29.074 17.413 13.256 1.00 22.76 326 VAL A N 1
ATOM 2175 C CA . VAL A 1 291 ? 28.616 18.784 13.435 1.00 22.07 326 VAL A CA 1
ATOM 2176 C C . VAL A 1 291 ? 29.130 19.422 14.716 1.00 21.85 326 VAL A C 1
ATOM 2177 O O . VAL A 1 291 ? 29.116 18.815 15.783 1.00 21.95 326 VAL A O 1
ATOM 2181 N N . THR A 1 292 ? 29.589 20.657 14.584 1.00 20.51 327 THR A N 1
ATOM 2182 C CA . THR A 1 292 ? 30.122 21.439 15.689 1.00 22.46 327 THR A CA 1
ATOM 2183 C C . THR A 1 292 ? 29.714 22.894 15.417 1.00 21.89 327 THR A C 1
ATOM 2184 O O . THR A 1 292 ? 29.113 23.163 14.386 1.00 20.95 327 THR A O 1
ATOM 2188 N N . LYS A 1 293 ? 30.025 23.825 16.315 1.00 22.39 328 LYS A N 1
ATOM 2189 C CA . LYS A 1 293 ? 29.622 25.209 16.089 1.00 23.27 328 LYS A CA 1
ATOM 2190 C C . LYS A 1 293 ? 30.123 25.800 14.781 1.00 24.67 328 LYS A C 1
ATOM 2191 O O . LYS A 1 293 ? 29.498 26.710 14.235 1.00 24.24 328 LYS A O 1
ATOM 2197 N N . THR A 1 294 ? 31.231 25.284 14.261 1.00 24.42 329 THR A N 1
ATOM 2198 C CA . THR A 1 294 ? 31.767 25.834 13.022 1.00 25.67 329 THR A CA 1
ATOM 2199 C C . THR A 1 294 ? 30.903 25.546 11.799 1.00 23.91 329 THR A C 1
ATOM 2200 O O . THR A 1 294 ? 30.866 26.345 10.864 1.00 24.17 329 THR A O 1
ATOM 2204 N N . ASN A 1 295 ? 30.182 24.431 11.804 1.00 22.50 330 ASN A N 1
ATOM 2205 C CA . ASN A 1 295 ? 29.318 24.129 10.668 1.00 22.26 330 ASN A CA 1
ATOM 2206 C C . ASN A 1 295 ? 27.873 23.931 11.098 1.00 22.66 330 ASN A C 1
ATOM 2207 O O . ASN A 1 295 ? 27.037 23.535 10.293 1.00 23.29 330 ASN A O 1
ATOM 2212 N N . VAL A 1 296 ? 27.563 24.220 12.358 1.00 22.08 331 VAL A N 1
ATOM 2213 C CA . VAL A 1 296 ? 26.201 24.004 12.830 1.00 21.61 331 VAL A CA 1
ATOM 2214 C C . VAL A 1 296 ? 25.134 24.753 12.039 1.00 20.96 331 VAL A C 1
ATOM 2215 O O . VAL A 1 296 ? 24.072 24.213 11.764 1.00 18.80 331 VAL A O 1
ATOM 2219 N N . GLN A 1 297 ? 25.411 25.993 11.670 1.00 23.33 332 GLN A N 1
ATOM 2220 C CA . GLN A 1 297 ? 24.431 26.763 10.928 1.00 25.77 332 GLN A CA 1
ATOM 2221 C C . GLN A 1 297 ? 24.035 26.075 9.619 1.00 26.00 332 GLN A C 1
ATOM 2222 O O . GLN A 1 297 ? 22.870 26.116 9.225 1.00 26.19 332 GLN A O 1
ATOM 2228 N N . ASP A 1 298 ? 24.993 25.437 8.952 1.00 26.17 333 ASP A N 1
ATOM 2229 C CA . ASP A 1 298 ? 24.699 24.743 7.702 1.00 26.72 333 ASP A CA 1
ATOM 2230 C C . ASP A 1 298 ? 23.831 23.514 7.913 1.00 26.78 333 ASP A C 1
ATOM 2231 O O . ASP A 1 298 ? 22.945 23.226 7.104 1.00 26.47 333 ASP A O 1
ATOM 2236 N N . VAL A 1 299 ? 24.083 22.782 8.994 1.00 25.43 334 VAL A N 1
ATOM 2237 C CA . VAL A 1 299 ? 23.288 21.594 9.260 1.00 23.05 334 VAL A CA 1
ATOM 2238 C C . VAL A 1 299 ? 21.868 22.004 9.628 1.00 22.99 334 VAL A C 1
ATOM 2239 O O . VAL A 1 299 ? 20.910 21.364 9.201 1.00 24.25 334 VAL A O 1
ATOM 2243 N N . ILE A 1 300 ? 21.728 23.076 10.406 1.00 22.99 335 ILE A N 1
ATOM 2244 C CA . ILE A 1 300 ? 20.399 23.542 10.794 1.00 22.86 335 ILE A CA 1
ATOM 2245 C C . ILE A 1 300 ? 19.565 23.897 9.559 1.00 24.04 335 ILE A C 1
ATOM 2246 O O . ILE A 1 300 ? 18.413 23.483 9.449 1.00 23.99 335 ILE A O 1
ATOM 2251 N N . ALA A 1 301 ? 20.155 24.660 8.641 1.00 24.26 336 ALA A N 1
ATOM 2252 C CA . ALA A 1 301 ? 19.487 25.075 7.409 1.00 25.60 336 ALA A CA 1
ATOM 2253 C C . ALA A 1 301 ? 19.068 23.882 6.551 1.00 28.10 336 ALA A C 1
ATOM 2254 O O . ALA A 1 301 ? 18.078 23.943 5.813 1.00 28.69 336 ALA A O 1
ATOM 2256 N N . ARG A 1 302 ? 19.831 22.800 6.644 1.00 30.10 337 ARG A N 1
ATOM 2257 C CA . ARG A 1 302 ? 19.541 21.588 5.881 1.00 32.34 337 ARG A CA 1
ATOM 2258 C C . ARG A 1 302 ? 18.239 20.965 6.390 1.00 34.03 337 ARG A C 1
ATOM 2259 O O . ARG A 1 302 ? 17.391 20.523 5.609 1.00 32.46 337 ARG A O 1
ATOM 2267 N N . ALA A 1 303 ? 18.103 20.946 7.712 1.00 35.89 338 ALA A N 1
ATOM 2268 C CA . ALA A 1 303 ? 16.938 20.373 8.382 1.00 39.20 338 ALA A CA 1
ATOM 2269 C C . ALA A 1 303 ? 15.811 21.392 8.555 1.00 40.64 338 ALA A C 1
ATOM 2270 O O . ALA A 1 303 ? 15.431 21.739 9.681 1.00 42.66 338 ALA A O 1
ATOM 2272 N N . ALA A 1 304 ? 15.281 21.866 7.431 1.00 41.95 339 ALA A N 1
ATOM 2273 C CA . ALA A 1 304 ? 14.198 22.846 7.412 1.00 41.96 339 ALA A CA 1
ATOM 2274 C C . ALA A 1 304 ? 13.898 23.059 5.942 1.00 42.54 339 ALA A C 1
ATOM 2275 O O . ALA A 1 304 ? 12.880 23.653 5.564 1.00 42.54 339 ALA A O 1
ATOM 2277 N N . SER A 1 305 ? 14.814 22.557 5.120 1.00 42.28 340 SER A N 1
ATOM 2278 C CA . SER A 1 305 ? 14.737 22.653 3.670 1.00 42.14 340 SER A CA 1
ATOM 2279 C C . SER A 1 305 ? 15.416 21.398 3.113 1.00 41.48 340 SER A C 1
ATOM 2280 O O . SER A 1 305 ? 16.384 21.485 2.346 1.00 41.30 340 SER A O 1
ATOM 2283 N N . PRO A 1 306 ? 14.913 20.211 3.496 1.00 41.02 341 PRO A N 1
ATOM 2284 C CA . PRO A 1 306 ? 15.458 18.922 3.060 1.00 40.80 341 PRO A CA 1
ATOM 2285 C C . PRO A 1 306 ? 15.199 18.577 1.602 1.00 40.90 341 PRO A C 1
ATOM 2286 O O . PRO A 1 306 ? 14.050 18.548 1.155 1.00 39.84 341 PRO A O 1
ATOM 2290 N N . LYS A 1 307 ? 16.274 18.315 0.865 1.00 41.44 342 LYS A N 1
ATOM 2291 C CA . LYS A 1 307 ? 16.157 17.931 -0.530 1.00 41.86 342 LYS A CA 1
ATOM 2292 C C . LYS A 1 307 ? 16.001 16.411 -0.577 1.00 41.88 342 LYS A C 1
ATOM 2293 O O . LYS A 1 307 ? 16.990 15.669 -0.680 1.00 42.88 342 LYS A O 1
ATOM 2299 N N . ALA A 1 308 ? 14.748 15.968 -0.494 1.00 41.05 343 ALA A N 1
ATOM 2300 C CA . ALA A 1 308 ? 14.383 14.550 -0.519 1.00 41.05 343 ALA A CA 1
ATOM 2301 C C . ALA A 1 308 ? 14.848 13.812 -1.787 1.00 40.40 343 ALA A C 1
ATOM 2302 O O . ALA A 1 308 ? 14.076 13.660 -2.732 1.00 39.79 343 ALA A O 1
ATOM 2304 N N . GLU A 1 309 ? 16.095 13.335 -1.784 1.00 39.83 344 GLU A N 1
ATOM 2305 C CA . GLU A 1 309 ? 16.693 12.635 -2.927 1.00 38.73 344 GLU A CA 1
ATOM 2306 C C . GLU A 1 309 ? 16.311 11.158 -3.062 1.00 36.21 344 GLU A C 1
ATOM 2307 O O . GLU A 1 309 ? 17.127 10.334 -3.479 1.00 35.61 344 GLU A O 1
ATOM 2313 N N . TRP A 1 310 ? 15.063 10.846 -2.739 1.00 33.99 345 TRP A N 1
ATOM 2314 C CA . TRP A 1 310 ? 14.524 9.487 -2.776 1.00 29.80 345 TRP A CA 1
ATOM 2315 C C . TRP A 1 310 ? 14.949 8.623 -3.975 1.00 29.70 345 TRP A C 1
ATOM 2316 O O . TRP A 1 310 ? 15.209 7.430 -3.828 1.00 28.16 345 TRP A O 1
ATOM 2327 N N . ASN A 1 311 ? 15.005 9.226 -5.157 1.00 29.54 346 ASN A N 1
ATOM 2328 C CA . ASN A 1 311 ? 15.374 8.531 -6.385 1.00 29.46 346 ASN A CA 1
ATOM 2329 C C . ASN A 1 311 ? 16.823 8.030 -6.430 1.00 28.33 346 ASN A C 1
ATOM 2330 O O . ASN A 1 311 ? 17.114 6.993 -7.024 1.00 28.46 346 ASN A O 1
ATOM 2335 N N . ASN A 1 312 ? 17.726 8.776 -5.811 1.00 27.26 347 ASN A N 1
ATOM 2336 C CA . ASN A 1 312 ? 19.149 8.448 -5.806 1.00 26.32 347 ASN A CA 1
ATOM 2337 C C . ASN A 1 312 ? 19.533 7.524 -4.641 1.00 25.72 347 ASN A C 1
ATOM 2338 O O . ASN A 1 312 ? 20.203 7.945 -3.699 1.00 22.96 347 ASN A O 1
ATOM 2343 N N . LEU A 1 313 ? 19.142 6.257 -4.741 1.00 25.08 348 LEU A N 1
ATOM 2344 C CA . LEU A 1 313 ? 19.375 5.252 -3.704 1.00 24.50 348 LEU A CA 1
ATOM 2345 C C . LEU A 1 313 ? 20.746 5.070 -3.039 1.00 25.04 348 LEU A C 1
ATOM 2346 O O . LEU A 1 313 ? 20.812 4.913 -1.821 1.00 26.72 348 LEU A O 1
ATOM 2351 N N . TYR A 1 314 ? 21.832 5.068 -3.804 1.00 25.11 349 TYR A N 1
ATOM 2352 C CA . TYR A 1 314 ? 23.152 4.837 -3.212 1.00 25.61 349 TYR A CA 1
ATOM 2353 C C . TYR A 1 314 ? 24.048 6.063 -3.178 1.00 25.84 349 TYR A C 1
ATOM 2354 O O . TYR A 1 314 ? 25.277 5.948 -3.214 1.00 25.63 349 TYR A O 1
ATOM 2363 N N . ALA A 1 315 ? 23.436 7.235 -3.088 1.00 24.69 350 ALA A N 1
ATOM 2364 C CA . ALA A 1 315 ? 24.182 8.481 -3.064 1.00 24.95 350 ALA A CA 1
ATOM 2365 C C . ALA A 1 315 ? 25.043 8.667 -1.812 1.00 24.69 350 ALA A C 1
ATOM 2366 O O . ALA A 1 315 ? 26.032 9.404 -1.840 1.00 26.09 350 ALA A O 1
ATOM 2368 N N . ARG A 1 316 ? 24.682 7.990 -0.724 1.00 24.91 351 ARG A N 1
ATOM 2369 C CA . ARG A 1 316 ? 25.415 8.131 0.539 1.00 23.96 351 ARG A CA 1
ATOM 2370 C C . ARG A 1 316 ? 26.112 6.877 1.053 1.00 24.14 351 ARG A C 1
ATOM 2371 O O . ARG A 1 316 ? 26.329 6.733 2.260 1.00 23.27 351 ARG A O 1
ATOM 2379 N N . VAL A 1 317 ? 26.456 5.970 0.151 1.00 23.33 352 VAL A N 1
ATOM 2380 C CA . VAL A 1 317 ? 27.126 4.751 0.550 1.00 22.44 352 VAL A CA 1
ATOM 2381 C C . VAL A 1 317 ? 28.602 5.054 0.762 1.00 24.32 352 VAL A C 1
ATOM 2382 O O . VAL A 1 317 ? 29.308 5.394 -0.187 1.00 24.48 352 VAL A O 1
ATOM 2386 N N . ALA A 1 318 ? 29.059 4.962 2.007 1.00 23.12 353 ALA A N 1
ATOM 2387 C CA . ALA A 1 318 ? 30.467 5.202 2.320 1.00 24.62 353 ALA A CA 1
ATOM 2388 C C . ALA A 1 318 ? 31.237 3.910 2.085 1.00 24.38 353 ALA A C 1
ATOM 2389 O O . ALA A 1 318 ? 32.382 3.931 1.648 1.00 26.02 353 ALA A O 1
ATOM 2391 N N . GLY A 1 319 ? 30.592 2.786 2.367 1.00 22.61 354 GLY A N 1
ATOM 2392 C CA . GLY A 1 319 ? 31.217 1.490 2.174 1.00 23.52 354 GLY A CA 1
ATOM 2393 C C . GLY A 1 319 ? 30.348 0.406 2.783 1.00 23.67 354 GLY A C 1
ATOM 2394 O O . GLY A 1 319 ? 29.265 0.703 3.276 1.00 23.42 354 GLY A O 1
ATOM 2395 N N . PRO A 1 320 ? 30.778 -0.862 2.754 1.00 24.82 355 PRO A N 1
ATOM 2396 C CA . PRO A 1 320 ? 29.951 -1.919 3.342 1.00 25.09 355 PRO A CA 1
ATOM 2397 C C . PRO A 1 320 ? 30.068 -1.892 4.854 1.00 25.26 355 PRO A C 1
ATOM 2398 O O . PRO A 1 320 ? 31.008 -1.304 5.390 1.00 25.34 355 PRO A O 1
ATOM 2402 N N . VAL A 1 321 ? 29.117 -2.513 5.548 1.00 24.40 356 VAL A N 1
ATOM 2403 C CA . VAL A 1 321 ? 29.195 -2.537 6.997 1.00 26.64 356 VAL A CA 1
ATOM 2404 C C . VAL A 1 321 ? 30.385 -3.425 7.325 1.00 27.32 356 VAL A C 1
ATOM 2405 O O . VAL A 1 321 ? 30.645 -4.406 6.615 1.00 27.21 356 VAL A O 1
ATOM 2409 N N . VAL A 1 322 ? 31.126 -3.069 8.369 1.00 27.22 357 VAL A N 1
ATOM 2410 C CA . VAL A 1 322 ? 32.280 -3.852 8.770 1.00 27.49 357 VAL A CA 1
ATOM 2411 C C . VAL A 1 322 ? 32.013 -4.417 10.151 1.00 27.72 357 VAL A C 1
ATOM 2412 O O . VAL A 1 322 ? 31.230 -3.850 10.920 1.00 28.94 357 VAL A O 1
ATOM 2416 N N . TYR A 1 323 ? 32.662 -5.532 10.466 1.00 28.00 358 TYR A N 1
ATOM 2417 C CA . TYR A 1 323 ? 32.496 -6.164 11.763 1.00 27.97 358 TYR A CA 1
ATOM 2418 C C . TYR A 1 323 ? 33.873 -6.437 12.354 1.00 28.97 358 TYR A C 1
ATOM 2419 O O . TYR A 1 323 ? 34.716 -7.046 11.700 1.00 29.04 358 TYR A O 1
ATOM 2428 N N . ARG A 1 324 ? 34.096 -5.993 13.585 1.00 28.87 359 ARG A N 1
ATOM 2429 C CA . ARG A 1 324 ? 35.377 -6.213 14.247 1.00 30.03 359 ARG A CA 1
ATOM 2430 C C . ARG A 1 324 ? 35.548 -7.698 14.598 1.00 30.84 359 ARG A C 1
ATOM 2431 O O . ARG A 1 324 ? 34.593 -8.365 15.024 1.00 30.92 359 ARG A O 1
#

InterPro domains:
  IPR006311 Twin-arginine translocation pathway, signal sequence [PS51318] (1-44)
  IPR025997 Periplasmic binding protein [PF13407] (47-303)
  IPR028082 Periplasmic binding protein-like I [SSF53822] (42-335)

CATH classification: 3.40.50.2300 (+1 more: 3.40.50.2300)